Protein AF-A0AAD8C1D1-F1 (afdb_monomer_lite)

pLDDT: mean 86.17, std 19.31, range [30.5, 98.88]

Radius of gyration: 21.66 Å; chains: 1; bounding box: 63×30×90 Å

Foldseek 3Di:
DDPPPFPFWDKDKDWCLPVFVAFFKDFDPDPQWFFFKWFFDADDPLQFRSRRTITIITGAGPVQRPADKAKAKQFCQVQLVDAQGKRFAFAQWGFGIWGFHCDDDSSGWRSRRGIGTTMHRLQFDSHFDDKDKDFDQLNGGDIDGDPGQWGFGIFTAHDDTHPSSRGITIITHGDPDGDDDPDPVVVLSSVCSRCQQVVLVVCVVVPHPLQAAPPDPDRSYHWDDDPSDTHHHPDDSDPPPDDPPPDPDDDDDDPDDDDDDD

Structure (mmCIF, N/CA/C/O backbone):
data_AF-A0AAD8C1D1-F1
#
_entry.id   AF-A0AAD8C1D1-F1
#
loop_
_atom_site.group_PDB
_atom_site.id
_atom_site.type_symbol
_atom_site.label_atom_id
_atom_site.label_alt_id
_atom_site.label_comp_id
_atom_site.label_asym_id
_atom_site.label_entity_id
_atom_site.label_seq_id
_atom_site.pdbx_PDB_ins_code
_atom_site.Cartn_x
_atom_site.Cartn_y
_atom_site.Cartn_z
_atom_site.occupancy
_atom_site.B_iso_or_equiv
_atom_site.auth_seq_id
_atom_site.auth_comp_id
_atom_site.auth_asym_id
_atom_site.auth_atom_id
_atom_site.pdbx_PDB_model_num
ATOM 1 N N . MET A 1 1 ? -40.035 -1.234 -8.485 1.00 34.97 1 MET A N 1
ATOM 2 C CA . MET A 1 1 ? -38.809 -1.682 -9.173 1.00 34.97 1 MET A CA 1
ATOM 3 C C . MET A 1 1 ? -37.761 -0.610 -8.918 1.00 34.97 1 MET A C 1
ATOM 5 O O . MET A 1 1 ? -37.755 0.407 -9.594 1.00 34.97 1 MET A O 1
ATOM 9 N N . THR A 1 2 ? -37.018 -0.730 -7.822 1.00 33.22 2 THR A N 1
ATOM 10 C CA . THR A 1 2 ? -36.016 0.260 -7.409 1.00 33.22 2 THR A CA 1
ATOM 11 C C . THR A 1 2 ? -34.731 -0.005 -8.183 1.00 33.22 2 THR A C 1
ATOM 13 O O . THR A 1 2 ? -34.103 -1.045 -8.003 1.00 33.22 2 THR A O 1
ATOM 16 N N . LEU A 1 3 ? -34.370 0.927 -9.067 1.00 39.94 3 LEU A N 1
ATOM 17 C CA . LEU A 1 3 ? -33.035 1.026 -9.649 1.00 39.94 3 LEU A CA 1
ATOM 18 C C . LEU A 1 3 ? -32.064 1.363 -8.503 1.00 39.94 3 LEU A C 1
ATOM 20 O O . LEU A 1 3 ? -31.894 2.526 -8.146 1.00 39.94 3 LEU A O 1
ATOM 24 N N . LEU A 1 4 ? -31.460 0.352 -7.882 1.00 44.19 4 LEU A N 1
ATOM 25 C CA . LEU A 1 4 ? -30.202 0.546 -7.166 1.00 44.19 4 LEU A CA 1
ATOM 26 C C . LEU A 1 4 ? -29.130 0.669 -8.246 1.00 44.19 4 LEU A C 1
ATOM 28 O O . LEU A 1 4 ? -28.583 -0.331 -8.704 1.00 44.19 4 LEU A O 1
ATOM 32 N N . GLY A 1 5 ? -28.903 1.896 -8.716 1.00 40.91 5 GLY A N 1
ATOM 33 C CA . GLY A 1 5 ? -27.692 2.205 -9.459 1.00 40.91 5 GLY A CA 1
ATOM 34 C C . GLY A 1 5 ? -26.517 1.861 -8.556 1.00 40.91 5 GLY A C 1
ATOM 35 O O . GLY A 1 5 ? -26.374 2.446 -7.482 1.00 40.91 5 GLY A O 1
ATOM 36 N N . VAL A 1 6 ? -25.734 0.860 -8.950 1.00 51.50 6 VAL A N 1
ATOM 37 C CA . VAL A 1 6 ? -24.419 0.623 -8.365 1.00 51.50 6 VAL A CA 1
ATOM 38 C C . VAL A 1 6 ? -23.653 1.913 -8.625 1.00 51.50 6 VAL A C 1
ATOM 40 O O . VAL A 1 6 ? -23.453 2.282 -9.776 1.00 51.50 6 VAL A O 1
ATOM 43 N N . ALA A 1 7 ? -23.363 2.682 -7.579 1.00 57.16 7 ALA A N 1
ATOM 44 C CA . ALA A 1 7 ? -22.478 3.820 -7.739 1.00 57.16 7 ALA A CA 1
ATOM 45 C C . ALA A 1 7 ? -21.092 3.245 -8.047 1.00 57.16 7 ALA A C 1
ATOM 47 O O . ALA A 1 7 ? -20.525 2.541 -7.206 1.00 57.16 7 ALA A O 1
ATOM 48 N N . ASP A 1 8 ? -20.608 3.492 -9.262 1.00 67.75 8 ASP A N 1
ATOM 49 C CA . ASP A 1 8 ? -19.277 3.081 -9.696 1.00 67.75 8 ASP A CA 1
ATOM 50 C C . ASP A 1 8 ? -18.217 3.678 -8.757 1.00 67.75 8 ASP A C 1
ATOM 52 O O . ASP A 1 8 ? -18.402 4.758 -8.181 1.00 67.75 8 ASP A O 1
ATOM 56 N N . ALA A 1 9 ? -17.108 2.962 -8.559 1.00 82.44 9 ALA A N 1
ATOM 57 C CA . ALA A 1 9 ? -16.032 3.440 -7.698 1.00 82.44 9 ALA A CA 1
ATOM 58 C C . ALA A 1 9 ? -15.473 4.766 -8.239 1.00 82.44 9 ALA A C 1
ATOM 60 O O . ALA A 1 9 ? -15.134 4.880 -9.418 1.00 82.44 9 ALA A O 1
ATOM 61 N N . VAL A 1 10 ? -15.344 5.772 -7.373 1.00 91.75 10 VAL A N 1
ATOM 62 C CA . VAL A 1 10 ? -14.746 7.055 -7.752 1.00 91.75 10 VAL A CA 1
ATOM 63 C C . VAL A 1 10 ? -13.237 6.888 -7.731 1.00 91.75 10 VAL A C 1
ATOM 65 O O . VAL A 1 10 ? -12.674 6.527 -6.701 1.00 91.75 10 VAL A O 1
ATOM 68 N N . CYS A 1 11 ? -12.585 7.142 -8.863 1.00 95.19 11 CYS A N 1
ATOM 69 C CA . CYS A 1 11 ? -11.143 6.990 -8.999 1.00 95.19 11 CYS A CA 1
ATOM 70 C C . CYS A 1 11 ? -10.439 8.337 -9.177 1.00 95.19 11 CYS A C 1
ATOM 72 O O . CYS A 1 11 ? -10.853 9.169 -9.985 1.00 95.19 11 CYS A O 1
ATOM 74 N N . THR A 1 12 ? -9.329 8.516 -8.470 1.00 96.88 12 THR A N 1
ATOM 75 C CA . THR A 1 12 ? -8.429 9.666 -8.539 1.00 96.88 12 THR A CA 1
ATOM 76 C C . THR A 1 12 ? -7.019 9.211 -8.907 1.00 96.88 12 THR A C 1
ATOM 78 O O . THR A 1 12 ? -6.587 8.097 -8.602 1.00 96.88 12 THR A O 1
ATOM 81 N N . TYR A 1 13 ? -6.278 10.069 -9.603 1.00 97.94 13 TYR A N 1
ATOM 82 C CA . TYR A 1 13 ? -4.853 9.857 -9.839 1.00 97.94 13 TYR A CA 1
ATOM 83 C C . TYR A 1 13 ? -4.049 10.511 -8.716 1.00 97.94 13 TYR A C 1
ATOM 85 O O . TYR A 1 13 ? -4.293 11.667 -8.371 1.00 97.94 13 TYR A O 1
ATOM 93 N N . THR A 1 14 ? -3.067 9.794 -8.173 1.00 98.25 14 THR A N 1
ATOM 94 C CA . THR A 1 14 ? -2.085 10.354 -7.242 1.00 98.25 14 THR A CA 1
ATOM 95 C C . THR A 1 14 ? -0.698 10.290 -7.869 1.00 98.25 14 THR A C 1
ATOM 97 O O . THR A 1 14 ? -0.179 9.206 -8.131 1.00 98.25 14 THR A O 1
ATOM 100 N N . SER A 1 15 ? -0.103 11.464 -8.093 1.00 97.75 15 SER A N 1
ATOM 101 C CA . SER A 1 15 ? 1.267 11.581 -8.594 1.00 97.75 15 SER A CA 1
ATOM 102 C C . SER A 1 15 ? 2.274 11.227 -7.505 1.00 97.75 15 SER A C 1
ATOM 104 O O . SER A 1 15 ? 2.210 11.756 -6.394 1.00 97.75 15 SER A O 1
ATOM 106 N N . TRP A 1 16 ? 3.216 10.360 -7.850 1.00 97.38 16 TRP A N 1
ATOM 107 C CA . TRP A 1 16 ? 4.377 9.955 -7.065 1.00 97.38 16 TRP A CA 1
ATOM 108 C C . TRP A 1 16 ? 5.708 10.444 -7.655 1.00 97.38 16 TRP A C 1
ATOM 110 O O . TRP A 1 16 ? 6.751 10.134 -7.079 1.00 97.38 16 TRP A O 1
ATOM 120 N N . MET A 1 17 ? 5.671 11.278 -8.707 1.00 93.62 17 MET A N 1
ATOM 121 C CA . MET A 1 17 ? 6.846 11.758 -9.461 1.00 93.62 17 MET A CA 1
ATOM 122 C C . MET A 1 17 ? 7.976 12.361 -8.622 1.00 93.62 17 MET A C 1
ATOM 124 O O . MET A 1 17 ? 9.100 12.502 -9.077 1.00 93.62 17 MET A O 1
ATOM 128 N N . LEU A 1 18 ? 7.669 12.815 -7.408 1.00 91.81 18 LEU A N 1
ATOM 129 C CA . LEU A 1 18 ? 8.659 13.369 -6.483 1.00 91.81 18 LEU A CA 1
ATOM 130 C C . LEU A 1 18 ? 8.753 12.554 -5.193 1.00 91.81 18 LEU A C 1
ATOM 132 O O . LEU A 1 18 ? 9.816 12.466 -4.577 1.00 91.81 18 LEU A O 1
ATOM 136 N N . SER A 1 19 ? 7.636 11.979 -4.744 1.00 93.25 19 SER A N 1
ATOM 137 C CA . SER A 1 19 ? 7.561 11.311 -3.447 1.00 93.25 19 SER A CA 1
ATOM 138 C C . SER A 1 19 ? 8.197 9.925 -3.462 1.00 93.25 19 SER A C 1
ATOM 140 O O . SER A 1 19 ? 8.641 9.469 -2.408 1.00 93.25 19 SER A O 1
ATOM 142 N N . PHE A 1 20 ? 8.261 9.260 -4.621 1.00 93.06 20 PHE A N 1
ATOM 143 C CA . PHE A 1 20 ? 8.836 7.920 -4.737 1.00 93.06 20 PHE A CA 1
ATOM 144 C C . PHE A 1 20 ? 10.278 7.907 -5.254 1.00 93.06 20 PHE A C 1
ATOM 146 O O . PHE A 1 20 ? 10.938 6.874 -5.162 1.00 93.06 20 PHE A O 1
ATOM 153 N N . ASP A 1 21 ? 10.819 9.054 -5.675 1.00 90.62 21 ASP A N 1
ATOM 154 C CA . ASP A 1 21 ? 12.229 9.251 -6.055 1.00 90.62 21 ASP A CA 1
ATOM 155 C C . ASP A 1 21 ? 13.196 9.133 -4.876 1.00 90.62 21 ASP A C 1
ATOM 157 O O . ASP A 1 21 ? 14.393 8.859 -5.034 1.00 90.62 21 ASP A O 1
ATOM 161 N N . SER A 1 22 ? 12.675 9.345 -3.672 1.00 88.94 22 SER A N 1
ATOM 162 C CA . SER A 1 22 ? 13.435 9.383 -2.434 1.00 88.94 22 SER A CA 1
ATOM 163 C C . SER A 1 22 ? 12.837 8.445 -1.378 1.00 88.94 22 SER A C 1
ATOM 165 O O . SER A 1 22 ? 11.717 7.958 -1.531 1.00 88.94 22 SER A O 1
ATOM 167 N N . PRO A 1 23 ? 13.596 8.113 -0.319 1.00 90.62 23 PRO A N 1
ATOM 168 C CA . PRO A 1 23 ? 13.096 7.265 0.756 1.00 90.62 23 PRO A CA 1
ATOM 169 C C . PRO A 1 23 ? 11.917 7.921 1.464 1.00 90.62 23 PRO A C 1
ATOM 171 O O . PRO A 1 23 ? 11.964 9.108 1.784 1.00 90.62 23 PRO A O 1
ATOM 174 N N . GLY A 1 24 ? 10.903 7.129 1.780 1.00 91.62 24 GLY A N 1
ATOM 175 C CA . GLY A 1 24 ? 9.675 7.626 2.376 1.00 91.62 24 GLY A CA 1
ATOM 176 C C . GLY A 1 24 ? 8.467 6.816 1.943 1.00 91.62 24 GLY A C 1
ATOM 177 O O . GLY A 1 24 ? 8.581 5.787 1.278 1.00 91.62 24 GLY A O 1
ATOM 178 N N . LEU A 1 25 ? 7.299 7.280 2.370 1.00 94.06 25 LEU A N 1
ATOM 179 C CA . LEU A 1 25 ? 6.015 6.705 2.002 1.00 94.06 25 LEU A CA 1
ATOM 180 C C . LEU A 1 25 ? 5.408 7.511 0.852 1.00 94.06 25 LEU A C 1
ATOM 182 O O . LEU A 1 25 ? 5.201 8.714 0.991 1.00 94.06 25 LEU A O 1
ATOM 186 N N . SER A 1 26 ? 5.038 6.824 -0.225 1.00 97.06 26 SER A N 1
ATOM 187 C CA . SER A 1 26 ? 4.104 7.333 -1.233 1.00 97.06 26 SER A CA 1
ATOM 188 C C . SER A 1 26 ? 2.792 6.560 -1.131 1.00 97.06 26 SER A C 1
ATOM 190 O O . SER A 1 26 ? 2.799 5.347 -0.925 1.00 97.06 26 SER A O 1
ATOM 192 N N . LYS A 1 27 ? 1.652 7.249 -1.192 1.00 97.62 27 LYS A N 1
ATOM 193 C CA . LYS A 1 27 ? 0.319 6.659 -0.978 1.00 97.62 27 LYS A CA 1
ATOM 194 C C . LYS A 1 27 ? -0.748 7.397 -1.781 1.00 97.62 27 LYS A C 1
ATOM 196 O O . LYS A 1 27 ? -0.452 8.455 -2.324 1.00 97.62 27 LYS A O 1
ATOM 201 N N . CYS A 1 28 ? -1.960 6.850 -1.835 1.00 97.44 28 CYS A N 1
ATOM 202 C CA . CYS A 1 28 ? -3.149 7.582 -2.272 1.00 97.44 28 CYS A CA 1
ATOM 203 C C . CYS A 1 28 ? -3.361 8.847 -1.423 1.00 97.44 28 CYS A C 1
ATOM 205 O O . CYS A 1 28 ? -3.081 8.839 -0.218 1.00 97.44 28 CYS A O 1
ATOM 207 N N . ASN A 1 29 ? -3.877 9.911 -2.041 1.00 95.25 29 ASN A N 1
ATOM 208 C CA . ASN A 1 29 ? -4.202 11.156 -1.341 1.00 95.25 29 ASN A CA 1
ATOM 209 C C . ASN A 1 29 ? -5.403 10.985 -0.402 1.00 95.25 29 ASN A C 1
ATOM 211 O O . ASN A 1 29 ? -5.376 11.436 0.744 1.00 95.25 29 ASN A O 1
ATOM 215 N N . GLU A 1 30 ? -6.448 10.308 -0.874 1.00 93.12 30 GLU A N 1
ATOM 216 C CA . GLU A 1 30 ? -7.665 10.064 -0.115 1.00 93.12 30 GLU A CA 1
ATOM 217 C C . GLU A 1 30 ? -7.499 8.876 0.845 1.00 93.12 30 GLU A C 1
ATOM 219 O O . GLU A 1 30 ? -7.092 7.776 0.463 1.00 93.12 30 GLU A O 1
ATOM 224 N N . LEU A 1 31 ? -7.873 9.080 2.112 1.00 88.69 31 LEU A N 1
ATOM 225 C CA . LEU A 1 31 ? -7.711 8.082 3.178 1.00 88.69 31 LEU A CA 1
ATOM 226 C C . LEU A 1 31 ? -8.507 6.791 2.947 1.00 88.69 31 LEU A C 1
ATOM 228 O O . LEU A 1 31 ? -8.085 5.731 3.403 1.00 88.69 31 LEU A O 1
ATOM 232 N N . ASN A 1 32 ? -9.645 6.871 2.260 1.00 90.25 32 ASN A N 1
ATOM 233 C CA . ASN A 1 32 ? -10.545 5.753 1.963 1.00 90.25 32 ASN A CA 1
ATOM 234 C C . ASN A 1 32 ? -10.426 5.264 0.509 1.00 90.25 32 ASN A C 1
ATOM 236 O O . ASN A 1 32 ? -11.342 4.613 0.003 1.00 90.25 32 ASN A O 1
ATOM 240 N N . HIS A 1 33 ? -9.338 5.615 -0.181 1.00 95.88 33 HIS A N 1
ATOM 241 C CA . HIS A 1 33 ? -9.038 5.082 -1.504 1.00 95.88 33 HIS A CA 1
ATOM 242 C C . HIS A 1 33 ? -7.932 4.032 -1.435 1.00 95.88 33 HIS A C 1
ATOM 244 O O . HIS A 1 33 ? -7.060 4.050 -0.562 1.00 95.88 33 HIS A O 1
ATOM 250 N N . TYR A 1 34 ? -7.981 3.107 -2.383 1.00 98.00 34 TYR A N 1
ATOM 251 C CA . TYR A 1 34 ? -7.080 1.967 -2.476 1.00 98.00 34 TYR A CA 1
ATOM 252 C C . TYR A 1 34 ? -6.499 1.922 -3.880 1.00 98.00 34 TYR A C 1
ATOM 254 O O . TYR A 1 34 ? -7.164 2.290 -4.850 1.00 98.00 34 TYR A O 1
ATOM 262 N N . ILE A 1 35 ? -5.253 1.482 -3.989 1.00 98.81 35 ILE A N 1
ATOM 263 C CA . ILE A 1 35 ? -4.542 1.412 -5.256 1.00 98.81 35 ILE A CA 1
ATOM 264 C C . ILE A 1 35 ? -5.246 0.390 -6.147 1.00 98.81 35 ILE A C 1
ATOM 266 O O . ILE A 1 35 ? -5.339 -0.797 -5.837 1.00 98.81 35 ILE A O 1
ATOM 270 N N . TYR A 1 36 ? -5.723 0.884 -7.277 1.00 98.12 36 TYR A N 1
ATOM 271 C CA . TYR A 1 36 ? -6.352 0.131 -8.350 1.00 98.12 36 TYR A CA 1
ATOM 272 C C . TYR A 1 36 ? -5.358 -0.162 -9.480 1.00 98.12 36 TYR A C 1
ATOM 274 O O . TYR A 1 36 ? -5.410 -1.227 -10.097 1.00 98.12 36 TYR A O 1
ATOM 282 N N . GLY A 1 37 ? -4.421 0.759 -9.724 1.00 98.50 37 GLY A N 1
ATOM 283 C CA . GLY A 1 37 ? -3.402 0.614 -10.756 1.00 98.50 37 GLY A CA 1
ATOM 284 C C . GLY A 1 37 ? -2.107 1.353 -10.444 1.00 98.50 37 GLY A C 1
ATOM 285 O O . GLY A 1 37 ? -2.104 2.329 -9.694 1.00 98.50 37 GLY A O 1
ATOM 286 N N . LEU A 1 38 ? -1.020 0.874 -11.043 1.00 98.69 38 LEU A N 1
ATOM 287 C CA . LEU A 1 38 ? 0.313 1.471 -10.994 1.00 98.69 38 LEU A CA 1
ATOM 288 C C . LEU A 1 38 ? 0.612 2.158 -12.324 1.00 98.69 38 LEU A C 1
ATOM 290 O O . LEU A 1 38 ? 0.431 1.556 -13.383 1.00 98.69 38 LEU A O 1
ATOM 294 N N . GLU A 1 39 ? 1.075 3.398 -12.273 1.00 98.06 39 GLU A N 1
ATOM 295 C CA . GLU A 1 39 ? 1.521 4.144 -13.445 1.00 98.06 39 GLU A CA 1
ATOM 296 C C . GLU A 1 39 ? 3.050 4.167 -13.466 1.00 98.06 39 GLU A C 1
ATOM 298 O O . GLU A 1 39 ? 3.695 4.442 -12.451 1.00 98.06 39 GLU A O 1
ATOM 303 N N . ARG A 1 40 ? 3.628 3.806 -14.617 1.00 96.06 40 ARG A N 1
ATOM 304 C CA . ARG A 1 40 ? 5.064 3.953 -14.862 1.00 96.06 40 ARG A CA 1
ATOM 305 C C . ARG A 1 40 ? 5.338 4.923 -15.994 1.00 96.06 40 ARG A C 1
ATOM 307 O O . ARG A 1 40 ? 4.648 4.867 -17.015 1.00 96.06 40 ARG A O 1
ATOM 314 N N . SER A 1 41 ? 6.433 5.672 -15.872 1.00 94.38 41 SER A N 1
ATOM 315 C CA . SER A 1 41 ? 7.003 6.483 -16.947 1.00 94.38 41 SER A CA 1
ATOM 316 C C . SER A 1 41 ? 7.777 5.652 -17.984 1.00 94.38 41 SER A C 1
ATOM 318 O O . SER A 1 41 ? 7.809 4.408 -17.985 1.00 94.38 41 SER A O 1
ATOM 320 N N . HIS A 1 42 ? 8.374 6.366 -18.943 1.00 90.31 42 HIS A N 1
ATOM 321 C CA . HIS A 1 42 ? 9.215 5.808 -19.993 1.00 90.31 42 HIS A CA 1
ATOM 322 C C . HIS A 1 42 ? 10.362 4.962 -19.429 1.00 90.31 42 HIS A C 1
ATOM 324 O O . HIS A 1 42 ? 10.949 5.255 -18.393 1.00 90.31 42 HIS A O 1
ATOM 330 N N . VAL A 1 43 ? 10.700 3.894 -20.149 1.00 84.06 43 VAL A N 1
ATOM 331 C CA . VAL A 1 43 ? 11.805 3.004 -19.784 1.00 84.06 43 VAL A CA 1
ATOM 332 C C . VAL A 1 43 ? 13.127 3.679 -20.114 1.00 84.06 43 VAL A C 1
ATOM 334 O O . VAL A 1 43 ? 13.338 4.135 -21.239 1.00 84.06 43 VAL A O 1
ATOM 337 N N . HIS A 1 44 ? 14.051 3.650 -19.162 1.00 84.50 44 HIS A N 1
ATOM 338 C CA . HIS A 1 44 ? 15.447 4.005 -19.385 1.00 84.50 44 HIS A CA 1
ATOM 339 C C . HIS A 1 44 ? 16.354 2.815 -19.078 1.00 84.50 44 HIS A C 1
ATOM 341 O O . HIS A 1 44 ? 15.942 1.852 -18.440 1.00 84.50 44 HIS A O 1
ATOM 347 N N . LYS A 1 45 ? 17.615 2.894 -19.513 1.00 81.00 45 LYS A N 1
ATOM 348 C CA . LYS A 1 45 ? 18.592 1.799 -19.405 1.00 81.00 45 LYS A CA 1
ATOM 349 C C . LYS A 1 45 ? 18.768 1.255 -17.979 1.00 81.00 45 LYS A C 1
ATOM 351 O O . LYS A 1 45 ? 19.014 0.064 -17.824 1.00 81.00 45 LYS A O 1
ATOM 356 N N . ASP A 1 46 ? 18.625 2.110 -16.969 1.00 83.75 46 ASP A N 1
ATOM 357 C CA . ASP A 1 46 ? 18.803 1.730 -15.565 1.00 83.75 46 ASP A CA 1
ATOM 358 C C . ASP A 1 46 ? 17.490 1.295 -14.876 1.00 83.75 46 ASP A C 1
ATOM 360 O O . ASP A 1 46 ? 17.557 0.868 -13.727 1.00 83.75 46 ASP A O 1
ATOM 364 N N . ASP A 1 47 ? 16.334 1.431 -15.558 1.00 90.69 47 ASP A N 1
ATOM 365 C CA . ASP A 1 47 ? 14.950 1.065 -15.169 1.00 90.69 47 ASP A CA 1
ATOM 366 C C . ASP A 1 47 ? 14.710 0.989 -13.649 1.00 90.69 47 ASP A C 1
ATOM 368 O O . ASP A 1 47 ? 14.394 -0.051 -13.069 1.00 90.69 47 ASP A O 1
ATOM 372 N N . GLN A 1 48 ? 14.942 2.122 -12.991 1.00 91.69 48 GLN A N 1
ATOM 373 C CA . GLN A 1 48 ? 14.904 2.257 -11.544 1.00 91.69 48 GLN A CA 1
ATOM 374 C C . GLN A 1 48 ? 13.480 2.499 -11.026 1.00 91.69 48 GLN A C 1
ATOM 376 O O . GLN A 1 48 ? 12.600 2.962 -11.741 1.00 91.69 48 GLN A O 1
ATOM 381 N N . LEU A 1 49 ? 13.283 2.273 -9.728 1.00 92.19 49 LEU A N 1
ATOM 382 C CA . LEU A 1 49 ? 12.027 2.453 -9.004 1.00 92.19 49 LEU A CA 1
ATOM 383 C C . LEU A 1 49 ? 11.400 3.838 -9.138 1.00 92.19 49 LEU A C 1
ATOM 385 O O . LEU A 1 49 ? 10.191 3.945 -8.996 1.00 92.19 49 LEU A O 1
ATOM 389 N N . PHE A 1 50 ? 12.195 4.883 -9.369 1.00 90.31 50 PHE A N 1
ATOM 390 C CA . PHE A 1 50 ? 11.654 6.234 -9.513 1.00 90.31 50 PHE A CA 1
ATOM 391 C C . PHE A 1 50 ? 10.790 6.393 -10.774 1.00 90.31 50 PHE A C 1
ATOM 393 O O . PHE A 1 50 ? 9.948 7.269 -10.814 1.00 90.31 50 PHE A O 1
ATOM 400 N N . PHE A 1 51 ? 10.895 5.477 -11.746 1.00 94.81 51 PHE A N 1
ATOM 401 C CA . PHE A 1 51 ? 9.973 5.438 -12.884 1.00 94.81 51 PHE A CA 1
ATOM 402 C C . PHE A 1 51 ? 8.571 4.908 -12.529 1.00 94.81 51 PHE A C 1
ATOM 404 O O . PHE A 1 51 ? 7.726 4.812 -13.415 1.00 94.81 51 PHE A O 1
ATOM 411 N N . LEU A 1 52 ? 8.307 4.535 -11.269 1.00 96.19 52 LEU A N 1
ATOM 412 C CA . LEU A 1 52 ? 6.953 4.365 -10.737 1.00 96.19 52 LEU A CA 1
ATOM 413 C C . LEU A 1 52 ? 6.445 5.740 -10.286 1.00 96.19 52 LEU A C 1
ATOM 415 O O . LEU A 1 52 ? 6.632 6.139 -9.136 1.00 96.19 52 LEU A O 1
ATOM 419 N N . GLU A 1 53 ? 5.834 6.469 -11.212 1.00 96.44 53 GLU A N 1
ATOM 420 C CA . GLU A 1 53 ? 5.552 7.900 -11.062 1.00 96.44 53 GLU A CA 1
ATOM 421 C C . GLU A 1 53 ? 4.154 8.191 -10.530 1.00 96.44 53 GLU A C 1
ATOM 423 O O . GLU A 1 53 ? 3.827 9.349 -10.262 1.00 96.44 53 GLU A O 1
ATOM 428 N N . GLY A 1 54 ? 3.307 7.178 -10.365 1.00 97.94 54 GLY A N 1
ATOM 429 C CA . GLY A 1 54 ? 1.987 7.398 -9.809 1.00 97.94 54 GLY A CA 1
ATOM 430 C C . GLY A 1 54 ? 1.148 6.151 -9.645 1.00 97.94 54 GLY A C 1
ATOM 431 O O . GLY A 1 54 ? 1.534 5.024 -9.959 1.00 97.94 54 GLY A O 1
ATOM 432 N N . VAL A 1 55 ? -0.049 6.386 -9.128 1.00 98.69 55 VAL A N 1
ATOM 433 C CA . VAL A 1 55 ? -1.066 5.361 -8.926 1.00 98.69 55 VAL A CA 1
ATOM 434 C C . VAL A 1 55 ? -2.440 5.902 -9.276 1.00 98.69 55 VAL A C 1
ATOM 436 O O . VAL A 1 55 ? -2.751 7.073 -9.045 1.00 98.69 55 VAL A O 1
ATOM 439 N N . GLN A 1 56 ? -3.291 5.023 -9.793 1.00 98.62 56 GLN A N 1
ATOM 440 C CA . GLN A 1 56 ? -4.726 5.259 -9.787 1.00 98.62 56 GLN A CA 1
ATOM 441 C C . GLN A 1 56 ? -5.305 4.646 -8.515 1.00 98.62 56 GLN A C 1
ATOM 443 O O . GLN A 1 56 ? -5.115 3.458 -8.245 1.00 98.62 56 GLN A O 1
ATOM 448 N N . CYS A 1 57 ? -6.000 5.464 -7.739 1.00 98.25 57 CYS A N 1
ATOM 449 C CA . CYS A 1 57 ? -6.625 5.102 -6.480 1.00 98.25 57 CYS A CA 1
ATOM 450 C C . CYS A 1 57 ? -8.137 5.195 -6.631 1.00 98.25 57 CYS A C 1
ATOM 452 O O . CYS A 1 57 ? -8.627 6.156 -7.207 1.00 98.25 57 CYS A O 1
ATOM 454 N N . CYS A 1 58 ? -8.884 4.227 -6.116 1.00 97.00 58 CYS A N 1
ATOM 455 C CA . CYS A 1 58 ? -10.341 4.227 -6.208 1.00 97.00 58 CYS A CA 1
ATOM 456 C C . CYS A 1 58 ? -10.975 4.062 -4.829 1.00 97.00 58 CYS A C 1
ATOM 458 O O . CYS A 1 58 ? -10.432 3.366 -3.965 1.00 97.00 58 CYS A O 1
ATOM 460 N N . SER A 1 59 ? -12.130 4.693 -4.628 1.00 95.06 59 SER A N 1
ATOM 461 C CA . SER A 1 59 ? -12.939 4.549 -3.423 1.00 95.06 59 SER A CA 1
ATOM 462 C C . SER A 1 59 ? -13.378 3.100 -3.228 1.00 95.06 59 SER A C 1
ATOM 464 O O . SER A 1 59 ? -13.516 2.346 -4.195 1.00 95.06 59 SER A O 1
ATOM 466 N N . ALA A 1 60 ? -13.659 2.718 -1.983 1.00 94.12 60 ALA A N 1
ATOM 467 C CA . ALA A 1 60 ? -14.354 1.464 -1.709 1.00 94.12 60 ALA A CA 1
ATOM 468 C C . ALA A 1 60 ? -15.758 1.442 -2.360 1.00 94.12 60 ALA A C 1
ATOM 470 O O . ALA A 1 60 ? -16.342 2.510 -2.589 1.00 94.12 60 ALA A O 1
ATOM 471 N N . PRO A 1 61 ? -16.344 0.252 -2.584 1.00 92.12 61 PRO A N 1
ATOM 472 C CA . PRO A 1 61 ? -17.757 0.113 -2.918 1.00 92.12 61 PRO A CA 1
ATOM 473 C C . PRO A 1 61 ? -18.670 0.761 -1.856 1.00 92.12 61 PRO A C 1
ATOM 475 O O . PRO A 1 61 ? -18.260 0.878 -0.696 1.00 92.12 61 PRO A O 1
ATOM 478 N N . PRO A 1 62 ? -19.915 1.153 -2.193 1.00 88.62 62 PRO A N 1
ATOM 479 C CA . PRO A 1 62 ? -20.785 1.933 -1.305 1.00 88.62 62 PRO A CA 1
ATOM 480 C C . PRO A 1 62 ? -21.023 1.342 0.091 1.00 88.62 62 PRO A C 1
ATOM 482 O O . PRO A 1 62 ? -21.144 2.083 1.063 1.00 88.62 62 PRO A O 1
ATOM 485 N N . GLN A 1 63 ? -21.050 0.015 0.227 1.00 87.81 63 GLN A N 1
ATOM 486 C CA . GLN A 1 63 ? -21.206 -0.652 1.524 1.00 87.81 63 GLN A CA 1
ATOM 487 C C . GLN A 1 63 ? -19.996 -0.460 2.465 1.00 87.81 63 GLN A C 1
ATOM 489 O O . GLN A 1 63 ? -20.085 -0.757 3.656 1.00 87.81 63 GLN A O 1
ATOM 494 N N . TRP A 1 64 ? -18.883 0.052 1.935 1.00 91.06 64 TRP A N 1
ATOM 495 C CA . TRP A 1 64 ? -17.591 0.215 2.599 1.00 91.06 64 TRP A CA 1
ATOM 496 C C . TRP A 1 64 ? -17.041 1.659 2.546 1.00 91.06 64 TRP A C 1
ATOM 498 O O . TRP A 1 64 ? -15.962 1.910 3.076 1.00 91.06 64 TRP A O 1
ATOM 508 N N . SER A 1 65 ? -17.732 2.613 1.907 1.00 79.94 65 SER A N 1
ATOM 509 C CA . SER A 1 65 ? -17.151 3.902 1.480 1.00 79.94 65 SER A CA 1
ATOM 510 C C . SER A 1 65 ? -17.087 5.018 2.539 1.00 79.94 65 SER A C 1
ATOM 512 O O . SER A 1 65 ? -16.298 5.951 2.376 1.00 79.94 65 SER A O 1
ATOM 514 N N . ASN A 1 66 ? -17.854 4.924 3.633 1.00 67.62 66 ASN A N 1
ATOM 515 C CA . ASN A 1 66 ? -18.040 6.000 4.628 1.00 67.62 66 ASN A CA 1
ATOM 516 C C . ASN A 1 66 ? -17.526 5.652 6.037 1.00 67.62 66 ASN A C 1
ATOM 518 O O . ASN A 1 66 ? -18.176 5.977 7.029 1.00 67.62 66 ASN A O 1
ATOM 522 N N . ILE A 1 67 ? -16.421 4.917 6.143 1.00 76.94 67 ILE A N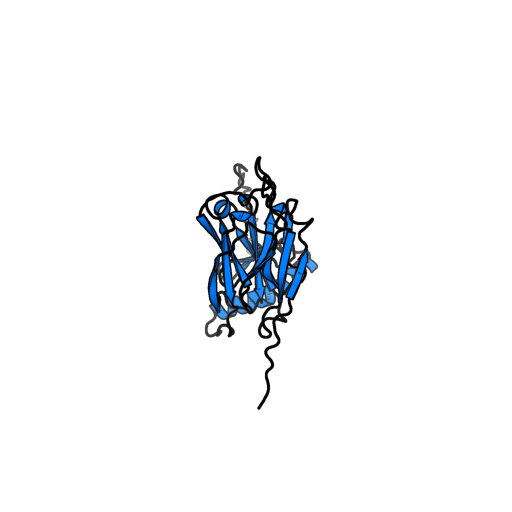 1
ATOM 523 C CA . ILE A 1 67 ? -16.029 4.279 7.408 1.00 76.94 67 ILE A CA 1
ATOM 524 C C . ILE A 1 67 ? -14.556 4.552 7.701 1.00 76.94 67 ILE A C 1
ATOM 526 O O . ILE A 1 67 ? -13.749 4.703 6.781 1.00 76.94 67 ILE A O 1
ATOM 530 N N . GLU A 1 68 ? -14.211 4.618 8.988 1.00 88.62 68 GLU A N 1
ATOM 531 C CA . GLU A 1 68 ? -12.834 4.654 9.464 1.00 88.62 68 GLU A CA 1
ATOM 532 C C . GLU A 1 68 ? -12.007 3.557 8.791 1.00 88.62 68 GLU A C 1
ATOM 534 O O . GLU A 1 68 ? -12.498 2.463 8.505 1.00 88.62 68 GLU A O 1
ATOM 539 N N . VAL A 1 69 ? -10.731 3.835 8.546 1.00 92.38 69 VAL A N 1
ATOM 540 C CA . VAL A 1 69 ? -9.821 2.874 7.925 1.00 92.38 69 VAL A CA 1
ATOM 541 C C . VAL A 1 69 ? -8.843 2.337 8.952 1.00 92.38 69 VAL A C 1
ATOM 543 O O . VAL A 1 69 ? -8.273 3.080 9.748 1.00 92.38 69 VAL A O 1
ATOM 546 N N . GLN A 1 70 ? -8.616 1.032 8.901 1.00 93.94 70 GLN A N 1
ATOM 547 C CA . GLN A 1 70 ? -7.489 0.411 9.574 1.00 93.94 70 GLN A CA 1
ATOM 548 C C . GLN A 1 70 ? -6.313 0.332 8.626 1.00 93.94 70 GLN A C 1
ATOM 550 O O . GLN A 1 70 ? -6.477 0.004 7.452 1.00 93.94 70 GLN A O 1
ATOM 555 N N . VAL A 1 71 ? -5.127 0.593 9.159 1.00 96.06 71 VAL A N 1
ATOM 556 C CA . VAL A 1 71 ? -3.890 0.652 8.390 1.00 96.06 71 VAL A CA 1
ATOM 557 C C . VAL A 1 71 ? -2.839 -0.183 9.093 1.00 96.06 71 VAL A C 1
ATOM 559 O O . VAL A 1 71 ? -2.587 0.004 10.281 1.00 96.06 71 VAL A O 1
ATOM 562 N N . VAL A 1 72 ? -2.195 -1.059 8.332 1.00 95.75 72 VAL A N 1
ATOM 563 C CA . VAL A 1 72 ? -1.057 -1.872 8.760 1.00 95.75 72 VAL A CA 1
ATOM 564 C C . VAL A 1 72 ? 0.040 -1.810 7.704 1.00 95.75 72 VAL A C 1
ATOM 566 O O . VAL A 1 72 ? -0.219 -1.527 6.530 1.00 95.75 72 VAL A O 1
ATOM 569 N N . TYR A 1 73 ? 1.272 -2.091 8.109 1.00 96.31 73 TYR A N 1
ATOM 570 C CA . TYR A 1 73 ? 2.423 -2.081 7.212 1.00 96.31 73 TYR A CA 1
ATOM 571 C C . TYR A 1 73 ? 2.924 -3.508 7.014 1.00 96.31 73 TYR A C 1
ATOM 573 O O . TYR A 1 73 ? 3.504 -4.115 7.918 1.00 96.31 73 TYR A O 1
ATOM 581 N N . ALA A 1 74 ? 2.660 -4.051 5.827 1.00 95.88 74 ALA A N 1
ATOM 582 C CA . ALA A 1 74 ? 3.128 -5.367 5.429 1.00 95.88 74 ALA A CA 1
ATOM 583 C C . ALA A 1 74 ? 4.639 -5.326 5.196 1.00 95.88 74 ALA A C 1
ATOM 585 O O . ALA A 1 74 ? 5.119 -4.513 4.409 1.00 95.88 74 ALA A O 1
ATOM 586 N N . ASP A 1 75 ? 5.364 -6.207 5.879 1.00 93.56 75 ASP A N 1
ATOM 587 C CA . ASP A 1 75 ? 6.821 -6.277 5.832 1.00 93.56 75 ASP A CA 1
ATOM 588 C C . ASP A 1 75 ? 7.290 -7.021 4.575 1.00 93.56 75 ASP A C 1
ATOM 590 O O . ASP A 1 75 ? 7.088 -8.232 4.437 1.00 93.56 75 ASP A O 1
ATOM 594 N N . TRP A 1 76 ? 7.879 -6.293 3.629 1.00 95.25 76 TRP A N 1
ATOM 595 C CA . TRP A 1 76 ? 8.285 -6.811 2.318 1.00 95.25 76 TRP A CA 1
ATOM 596 C C . TRP A 1 76 ? 9.798 -6.865 2.123 1.00 95.25 76 TRP A C 1
ATOM 598 O O . TRP A 1 76 ? 10.258 -7.288 1.067 1.00 95.25 76 TRP A O 1
ATOM 608 N N . ARG A 1 77 ? 10.569 -6.519 3.151 1.00 89.62 77 ARG A N 1
ATOM 609 C CA . ARG A 1 77 ? 12.018 -6.280 3.088 1.00 89.62 77 ARG A CA 1
ATOM 610 C C . ARG A 1 77 ? 12.782 -7.508 2.613 1.00 89.62 77 ARG A C 1
ATOM 612 O O . ARG A 1 77 ? 13.367 -7.523 1.539 1.00 89.62 77 ARG A O 1
ATOM 619 N N . GLU A 1 78 ? 12.654 -8.607 3.352 1.00 91.31 78 GLU A N 1
ATOM 620 C CA . GLU A 1 78 ? 13.262 -9.878 2.942 1.00 91.31 78 GLU A CA 1
ATOM 621 C C . GLU A 1 78 ? 12.550 -10.521 1.744 1.00 91.31 78 GLU A C 1
ATOM 623 O O . GLU A 1 78 ? 13.122 -11.355 1.038 1.00 91.31 78 GLU A O 1
ATOM 628 N N . THR A 1 79 ? 11.279 -10.175 1.532 1.00 95.19 79 THR A N 1
ATOM 629 C CA . THR A 1 79 ? 10.449 -10.763 0.479 1.00 95.19 79 THR A CA 1
ATOM 630 C C . THR A 1 79 ? 10.899 -10.280 -0.893 1.00 95.19 79 THR A C 1
ATOM 632 O O . THR A 1 79 ? 11.093 -11.098 -1.792 1.00 95.19 79 THR A O 1
ATOM 635 N N . LEU A 1 80 ? 11.107 -8.971 -1.041 1.00 94.50 80 LEU A N 1
ATOM 636 C CA . LEU A 1 80 ? 11.512 -8.333 -2.290 1.00 94.50 80 LEU A CA 1
ATOM 637 C C . LEU A 1 80 ? 13.031 -8.293 -2.485 1.00 94.50 80 LEU A C 1
ATOM 639 O O . LEU A 1 80 ? 13.468 -8.026 -3.602 1.00 94.50 80 LEU A O 1
ATOM 643 N N . ASP A 1 81 ? 13.835 -8.656 -1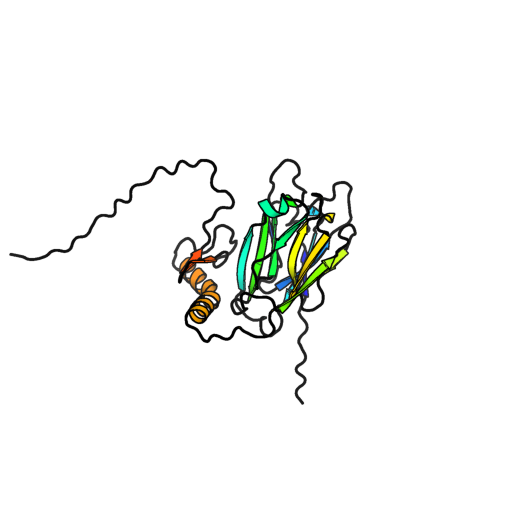.482 1.00 92.62 81 ASP A N 1
ATOM 644 C CA . ASP A 1 81 ? 15.246 -9.038 -1.671 1.00 92.62 81 ASP A CA 1
ATOM 645 C C . ASP A 1 81 ? 15.383 -10.319 -2.510 1.00 92.62 81 ASP A C 1
ATOM 647 O O . ASP A 1 81 ? 16.329 -10.496 -3.281 1.00 92.62 81 ASP A O 1
ATOM 651 N N . ARG A 1 82 ? 14.418 -11.233 -2.385 1.00 94.81 82 ARG A N 1
ATOM 652 C CA . ARG A 1 82 ? 14.400 -12.505 -3.113 1.00 94.81 82 ARG A CA 1
ATOM 653 C C . ARG A 1 82 ? 13.797 -12.320 -4.508 1.00 94.81 82 ARG A C 1
ATOM 655 O O . ARG A 1 82 ? 13.201 -11.298 -4.830 1.00 94.81 82 ARG A O 1
ATOM 662 N N . LYS A 1 83 ? 14.004 -13.311 -5.368 1.00 96.25 83 LYS A N 1
ATOM 663 C CA . LYS A 1 83 ? 13.482 -13.364 -6.742 1.00 96.25 83 LYS A CA 1
ATOM 664 C C . LYS A 1 83 ? 12.303 -14.325 -6.806 1.00 96.25 83 LYS A C 1
ATOM 666 O O . LYS A 1 83 ? 12.277 -15.291 -6.047 1.00 96.25 83 LYS A O 1
ATOM 671 N N . ASN A 1 84 ? 11.383 -14.096 -7.739 1.00 97.56 84 ASN A N 1
ATOM 672 C CA . ASN A 1 84 ? 10.206 -14.940 -7.979 1.00 97.56 84 ASN A CA 1
ATOM 673 C C . ASN A 1 84 ? 9.249 -15.040 -6.779 1.00 97.56 84 ASN A C 1
ATOM 675 O O . ASN A 1 84 ? 8.677 -16.101 -6.531 1.00 97.56 84 ASN A O 1
ATOM 679 N N . GLN A 1 85 ? 9.069 -13.938 -6.047 1.00 97.81 85 GLN A N 1
ATOM 680 C CA . GLN A 1 85 ? 8.278 -13.888 -4.817 1.00 97.81 85 GLN A CA 1
ATOM 681 C C . GLN A 1 85 ? 7.078 -12.957 -4.930 1.00 97.81 85 GLN A C 1
ATOM 683 O O . GLN A 1 85 ? 7.126 -11.916 -5.586 1.00 97.81 85 GLN A O 1
ATOM 688 N N . TRP A 1 86 ? 6.019 -13.320 -4.211 1.00 98.44 86 TRP A N 1
ATOM 689 C CA . TRP A 1 86 ? 4.894 -12.438 -3.950 1.00 98.44 86 TRP A CA 1
ATOM 690 C C . TRP A 1 86 ? 5.090 -11.662 -2.654 1.00 98.44 86 TRP A C 1
ATOM 692 O O . TRP A 1 86 ? 5.363 -12.247 -1.606 1.00 98.44 86 TRP A O 1
ATOM 702 N N . ALA A 1 87 ? 4.861 -10.357 -2.724 1.00 98.44 87 ALA A N 1
ATOM 703 C CA . ALA A 1 87 ? 4.727 -9.479 -1.577 1.00 98.44 87 ALA A CA 1
ATOM 704 C C . ALA A 1 87 ? 3.254 -9.073 -1.439 1.00 98.44 87 ALA A C 1
ATOM 706 O O . ALA A 1 87 ? 2.723 -8.352 -2.283 1.00 98.44 87 ALA A O 1
ATOM 707 N N . HIS A 1 88 ? 2.580 -9.581 -0.405 1.00 98.50 88 HIS A N 1
ATOM 708 C CA . HIS A 1 88 ? 1.145 -9.385 -0.189 1.00 98.50 88 HIS A CA 1
ATOM 709 C C . HIS A 1 88 ? 0.859 -8.468 1.002 1.00 98.50 88 HIS A C 1
ATOM 711 O O . HIS A 1 88 ? 1.607 -8.431 1.982 1.00 98.50 88 HIS A O 1
ATOM 717 N N . CYS A 1 89 ? -0.271 -7.774 0.933 1.00 98.56 89 CYS A N 1
ATOM 718 C CA . CYS A 1 89 ? -0.978 -7.272 2.098 1.00 98.56 89 CYS A CA 1
ATOM 719 C C . CYS A 1 89 ? -1.586 -8.432 2.909 1.00 98.56 89 CYS A C 1
ATOM 721 O O . CYS A 1 89 ? -1.854 -9.502 2.354 1.00 98.56 89 CYS A O 1
ATOM 723 N N . PRO A 1 90 ? -1.840 -8.241 4.216 1.00 97.31 90 PRO A N 1
ATOM 724 C CA . PRO A 1 90 ? -2.607 -9.198 5.005 1.00 97.31 90 PRO A CA 1
ATOM 725 C C . PRO A 1 90 ? -4.021 -9.382 4.446 1.00 97.31 90 PRO A C 1
ATOM 727 O O . PRO A 1 90 ? -4.588 -8.455 3.869 1.00 97.31 90 PRO A O 1
ATOM 730 N N . ALA A 1 91 ? -4.608 -10.559 4.666 1.00 96.38 91 ALA A N 1
ATOM 731 C CA . ALA A 1 91 ? -5.943 -10.885 4.173 1.00 96.38 91 ALA A CA 1
ATOM 732 C C . ALA A 1 91 ? -6.995 -9.832 4.581 1.00 96.38 91 ALA A C 1
ATOM 734 O O . ALA A 1 91 ? -7.040 -9.390 5.730 1.00 96.38 91 ALA A O 1
ATOM 735 N N . GLY A 1 92 ? -7.828 -9.422 3.620 1.00 96.00 92 GLY A N 1
ATOM 736 C CA . GLY A 1 92 ? -8.821 -8.355 3.798 1.00 96.00 92 GLY A CA 1
ATOM 737 C C . GLY A 1 92 ? -8.263 -6.928 3.716 1.00 96.00 92 GLY A C 1
ATOM 738 O O . GLY A 1 92 ? -9.042 -5.983 3.698 1.00 96.00 92 GLY A O 1
ATOM 739 N N . PHE A 1 93 ? -6.940 -6.741 3.620 1.00 98.12 93 PHE A N 1
ATOM 740 C CA . PHE A 1 93 ? -6.331 -5.426 3.404 1.00 98.12 93 PHE A CA 1
ATOM 741 C C . PHE A 1 93 ? -5.911 -5.220 1.951 1.00 98.12 93 PHE A C 1
ATOM 743 O O . PHE A 1 93 ? -5.411 -6.127 1.282 1.00 98.12 93 PHE A O 1
ATOM 750 N N . PHE A 1 94 ? -6.057 -3.983 1.497 1.00 98.56 94 PHE A N 1
ATOM 751 C CA . PHE A 1 94 ? -5.787 -3.534 0.140 1.00 98.56 94 PHE A CA 1
ATOM 752 C C . PHE A 1 94 ? -4.653 -2.520 0.148 1.00 98.56 94 PHE A C 1
ATOM 754 O O . PHE A 1 94 ? -4.486 -1.756 1.100 1.00 98.56 94 PHE A O 1
ATOM 761 N N . LEU A 1 95 ? -3.838 -2.520 -0.899 1.00 98.75 95 LEU A N 1
ATOM 762 C CA . LEU A 1 95 ? -2.690 -1.635 -0.974 1.00 98.75 95 LEU A CA 1
ATOM 763 C C . LEU A 1 95 ? -3.174 -0.182 -1.077 1.00 98.75 95 LEU A C 1
ATOM 765 O O . LEU A 1 95 ? -4.024 0.136 -1.900 1.00 98.75 95 LEU A O 1
ATOM 769 N N . GLN A 1 96 ? -2.641 0.706 -0.244 1.00 98.06 96 GLN A N 1
ATOM 770 C CA . GLN A 1 96 ? -2.896 2.152 -0.303 1.00 98.06 96 GLN A CA 1
ATOM 771 C C . GLN A 1 96 ? -1.610 2.945 -0.568 1.00 98.06 96 GLN A C 1
ATOM 773 O O . GLN A 1 96 ? -1.662 4.104 -0.972 1.00 98.06 96 GLN A O 1
ATOM 778 N N . GLY A 1 97 ? -0.443 2.343 -0.354 1.00 98.19 97 GLY A N 1
ATOM 779 C CA . GLY A 1 97 ? 0.835 2.987 -0.615 1.00 98.19 97 GLY A CA 1
ATOM 780 C C . GLY A 1 97 ? 2.012 2.035 -0.505 1.00 98.19 97 GLY A C 1
ATOM 781 O O . GLY A 1 97 ? 1.865 0.889 -0.083 1.00 98.19 97 GLY A O 1
ATOM 782 N N . LEU A 1 98 ? 3.184 2.544 -0.859 1.00 97.81 98 LEU A N 1
ATOM 783 C CA . LEU A 1 98 ? 4.460 1.847 -0.806 1.00 97.81 98 LEU A CA 1
ATOM 784 C C . LEU A 1 98 ? 5.469 2.692 -0.038 1.00 97.81 98 LEU A C 1
ATOM 786 O O . LEU A 1 98 ? 5.593 3.899 -0.262 1.00 97.81 98 LEU A O 1
ATOM 790 N N . GLN A 1 99 ? 6.203 2.049 0.863 1.00 94.56 99 GLN A N 1
ATOM 791 C CA . GLN A 1 99 ? 7.311 2.676 1.566 1.00 94.56 99 GLN A CA 1
ATOM 792 C C . GLN A 1 99 ? 8.633 2.189 0.990 1.00 94.56 99 GLN A C 1
ATOM 794 O O . GLN A 1 99 ? 8.896 0.986 0.938 1.00 94.56 99 GLN A O 1
ATOM 799 N N . ARG A 1 100 ? 9.475 3.143 0.603 1.00 91.19 100 ARG A N 1
ATOM 800 C CA . ARG A 1 100 ? 10.793 2.899 0.030 1.00 91.19 100 ARG A CA 1
ATOM 801 C C . ARG A 1 100 ? 11.908 3.305 0.993 1.00 91.19 100 ARG A C 1
ATOM 803 O O . ARG A 1 100 ? 11.799 4.322 1.679 1.00 91.19 100 ARG A O 1
ATOM 810 N N . SER A 1 101 ? 13.005 2.551 1.009 1.00 88.44 101 SER A N 1
ATOM 811 C CA . SER A 1 101 ? 14.250 2.920 1.691 1.00 88.44 101 SER A CA 1
ATOM 812 C C . SER A 1 101 ? 15.342 3.406 0.728 1.00 88.44 101 SER A C 1
ATOM 814 O O . SER A 1 101 ? 15.139 3.592 -0.471 1.00 88.44 101 SER A O 1
ATOM 816 N N . LYS A 1 102 ? 16.534 3.650 1.284 1.00 76.19 102 LYS A N 1
ATOM 817 C CA . LYS A 1 102 ? 17.766 3.959 0.544 1.00 76.19 102 LYS A CA 1
ATOM 818 C C . LYS A 1 102 ? 18.833 2.878 0.731 1.00 76.19 102 LYS A C 1
ATOM 820 O O . LYS A 1 102 ? 20.018 3.218 0.791 1.00 76.19 102 LYS A O 1
ATOM 825 N N . SER A 1 103 ? 18.443 1.630 0.967 1.00 62.53 103 SER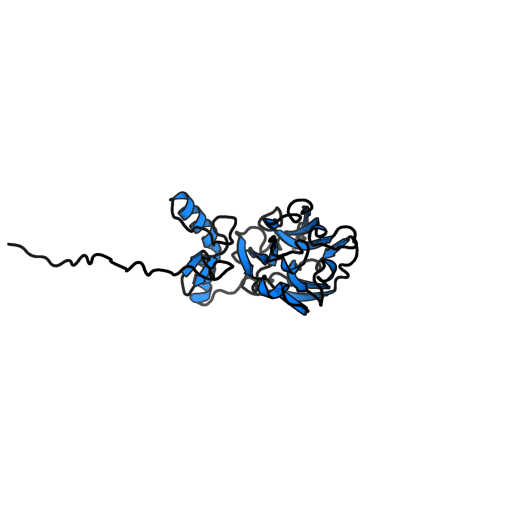 A N 1
ATOM 826 C CA . SER A 1 103 ? 19.393 0.596 1.363 1.00 62.53 103 SER A CA 1
ATOM 827 C C . SER A 1 103 ? 20.312 0.189 0.191 1.00 62.53 103 SER A C 1
ATOM 829 O O . SER A 1 103 ? 19.938 0.127 -0.979 1.00 62.53 103 SER A O 1
ATOM 831 N N . GLY A 1 104 ? 21.594 -0.034 0.496 1.00 60.03 104 GLY A N 1
ATOM 832 C CA . GLY A 1 104 ? 22.564 -0.572 -0.464 1.00 60.03 104 GLY A CA 1
ATOM 833 C C . GLY A 1 104 ? 23.125 0.400 -1.518 1.00 60.03 104 GLY A C 1
ATOM 834 O O . GLY A 1 104 ? 22.948 1.619 -1.478 1.00 60.03 104 GLY A O 1
ATOM 835 N N . LYS A 1 105 ? 23.904 -0.164 -2.455 1.00 63.41 105 LYS A N 1
ATOM 836 C CA . LYS A 1 105 ? 24.606 0.588 -3.516 1.00 63.41 105 LYS A CA 1
ATOM 837 C C . LYS A 1 105 ? 23.669 1.000 -4.660 1.00 63.41 105 LYS A C 1
ATOM 839 O O . LYS A 1 105 ? 23.834 2.091 -5.202 1.00 63.41 105 LYS A O 1
ATOM 844 N N . ASN A 1 106 ? 22.666 0.174 -4.973 1.00 79.25 106 ASN A N 1
ATOM 845 C CA . ASN A 1 106 ? 21.714 0.411 -6.060 1.00 79.25 106 ASN A CA 1
ATOM 846 C C . ASN A 1 106 ? 20.383 0.889 -5.483 1.00 79.25 106 ASN A C 1
ATOM 848 O O . ASN A 1 106 ? 19.484 0.109 -5.175 1.00 79.25 106 ASN A O 1
ATOM 852 N N . LYS A 1 107 ? 20.283 2.206 -5.307 1.00 79.44 107 LYS A N 1
ATOM 853 C CA . LYS A 1 107 ? 19.142 2.846 -4.641 1.00 79.44 107 LYS A CA 1
ATOM 854 C C . LYS A 1 107 ? 17.836 2.665 -5.409 1.00 79.44 107 LYS A C 1
ATOM 856 O O . LYS A 1 107 ? 16.782 2.813 -4.811 1.00 79.44 107 LYS A O 1
ATOM 861 N N . GLY A 1 108 ? 17.905 2.402 -6.713 1.00 85.31 108 GLY A N 1
ATOM 862 C CA . GLY A 1 108 ? 16.77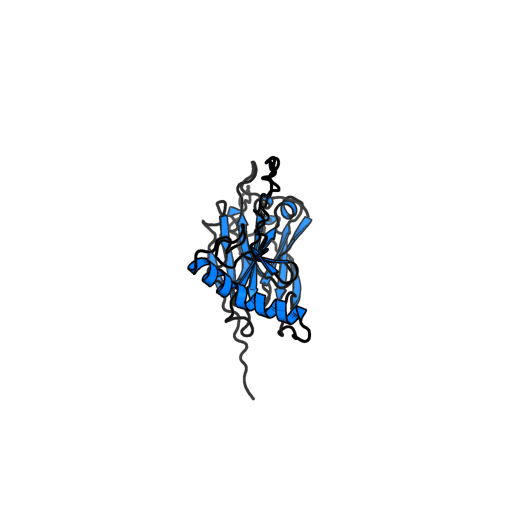0 2.322 -7.629 1.00 85.31 108 GLY A CA 1
ATOM 863 C C . GLY A 1 108 ? 16.148 0.942 -7.806 1.00 85.31 108 GLY A C 1
ATOM 864 O O . GLY A 1 108 ? 15.326 0.795 -8.692 1.00 85.31 108 GLY A O 1
ATOM 865 N N . TYR A 1 109 ? 16.540 -0.079 -7.052 1.00 92.88 109 TYR A N 1
ATOM 866 C CA . TYR A 1 109 ? 16.062 -1.448 -7.288 1.00 92.88 109 TYR A CA 1
ATOM 867 C C . TYR A 1 109 ? 14.845 -1.812 -6.439 1.00 92.88 109 TYR A C 1
ATOM 869 O O . TYR A 1 109 ? 14.700 -1.274 -5.342 1.00 92.88 109 TYR A O 1
ATOM 877 N N . ILE A 1 110 ? 14.007 -2.740 -6.926 1.00 94.38 110 ILE A N 1
ATOM 878 C CA . ILE A 1 110 ? 12.724 -3.143 -6.314 1.00 94.38 110 ILE A CA 1
ATOM 879 C C . ILE A 1 110 ? 12.859 -3.536 -4.851 1.00 94.38 110 ILE A C 1
ATOM 881 O O . ILE A 1 110 ? 11.962 -3.236 -4.072 1.00 94.38 110 ILE A O 1
ATOM 885 N N . TYR A 1 111 ? 13.966 -4.164 -4.456 1.00 92.25 111 TYR A N 1
ATOM 886 C CA . TYR A 1 111 ? 14.168 -4.562 -3.064 1.00 92.25 111 TYR A CA 1
ATOM 887 C C . TYR A 1 111 ? 14.164 -3.379 -2.081 1.00 92.25 111 TYR A C 1
ATOM 889 O O . TYR A 1 111 ? 13.988 -3.574 -0.890 1.00 92.25 111 TYR A O 1
ATOM 897 N N . ASN A 1 112 ? 14.315 -2.138 -2.564 1.00 93.38 112 ASN A N 1
ATOM 898 C CA . ASN A 1 112 ? 14.161 -0.952 -1.724 1.00 93.38 112 ASN A CA 1
ATOM 899 C C . ASN A 1 112 ? 12.693 -0.642 -1.395 1.00 93.38 112 ASN A C 1
ATOM 901 O O . ASN A 1 112 ? 12.454 0.287 -0.627 1.00 93.38 112 ASN A O 1
ATOM 905 N N . ILE A 1 113 ? 11.711 -1.344 -1.973 1.00 95.06 113 ILE A N 1
ATOM 906 C CA . ILE A 1 113 ? 10.323 -1.326 -1.502 1.00 95.06 113 ILE A CA 1
ATOM 907 C C . ILE A 1 113 ? 10.272 -2.198 -0.252 1.00 95.06 113 ILE A C 1
ATOM 909 O O . ILE A 1 113 ? 10.202 -3.420 -0.315 1.00 95.06 113 ILE A O 1
ATOM 913 N N . GLU A 1 114 ? 10.310 -1.548 0.900 1.00 92.25 114 GLU A N 1
ATOM 914 C CA . GLU A 1 114 ? 10.419 -2.241 2.176 1.00 92.25 114 GLU A CA 1
ATOM 915 C C . GLU A 1 114 ? 9.053 -2.654 2.714 1.00 92.25 114 GLU A C 1
ATOM 917 O O . GLU A 1 114 ? 8.949 -3.683 3.375 1.00 92.25 114 GLU A O 1
ATOM 922 N N . ASN A 1 115 ? 8.007 -1.856 2.456 1.00 94.06 115 ASN A N 1
ATOM 923 C CA . ASN A 1 115 ? 6.676 -2.122 2.994 1.00 94.06 115 ASN A CA 1
ATOM 924 C C . ASN A 1 115 ? 5.551 -1.783 2.025 1.00 94.06 115 ASN A C 1
ATOM 926 O O . ASN A 1 115 ? 5.557 -0.734 1.372 1.00 94.06 115 ASN A O 1
ATOM 930 N N . GLY A 1 116 ? 4.519 -2.621 2.055 1.00 97.50 116 GLY A N 1
ATOM 931 C CA . GLY A 1 116 ? 3.194 -2.267 1.569 1.00 97.50 116 GLY A CA 1
ATOM 932 C C . GLY A 1 116 ? 2.410 -1.581 2.679 1.00 97.50 116 GLY A C 1
ATOM 933 O O . GLY A 1 116 ? 2.163 -2.179 3.727 1.00 97.50 116 GLY A O 1
ATOM 934 N N . ARG A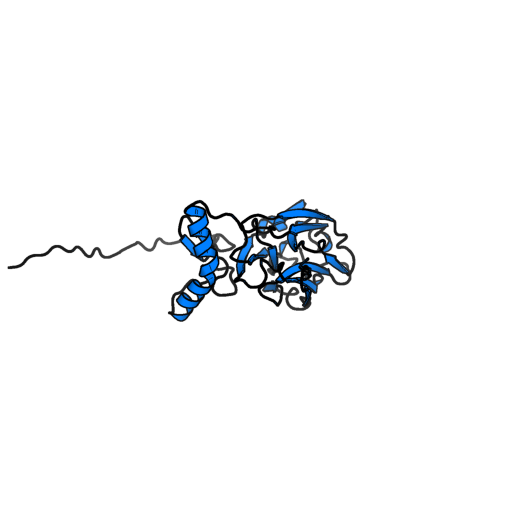 1 117 ? 1.984 -0.334 2.466 1.00 97.94 117 ARG A N 1
ATOM 935 C CA . ARG A 1 117 ? 0.995 0.291 3.345 1.00 97.94 117 ARG A CA 1
ATOM 936 C C . ARG A 1 117 ? -0.377 -0.237 2.950 1.00 97.94 117 ARG A C 1
ATOM 938 O O . ARG A 1 117 ? -0.915 0.140 1.909 1.00 97.94 117 ARG A O 1
ATOM 945 N N . CYS A 1 118 ? -0.932 -1.093 3.790 1.00 98.31 118 CYS A N 1
ATOM 946 C CA . CYS A 1 118 ? -2.149 -1.838 3.524 1.00 98.31 118 CYS A CA 1
ATOM 947 C C . CYS A 1 118 ? -3.285 -1.287 4.386 1.00 98.31 118 CYS A C 1
ATOM 949 O O . CYS A 1 118 ? -3.125 -1.111 5.593 1.00 98.31 118 CYS A O 1
ATOM 951 N N . ALA A 1 119 ? -4.427 -1.001 3.773 1.00 97.00 119 ALA A N 1
ATOM 952 C CA . ALA A 1 119 ? -5.588 -0.432 4.434 1.00 97.00 119 ALA A CA 1
ATOM 953 C C . ALA A 1 119 ? -6.838 -1.284 4.196 1.00 97.00 119 ALA A C 1
ATOM 955 O O . ALA A 1 119 ? -6.993 -1.895 3.139 1.00 97.00 119 ALA A O 1
ATOM 956 N N . LYS A 1 120 ? -7.757 -1.286 5.156 1.00 94.62 120 LYS A N 1
ATOM 957 C CA . LYS A 1 120 ? -9.114 -1.817 4.981 1.00 94.62 120 LYS A CA 1
ATOM 958 C C . LYS A 1 120 ? -10.130 -0.882 5.629 1.00 94.62 120 LYS A C 1
ATOM 960 O O . LYS A 1 120 ? -9.783 -0.239 6.624 1.00 94.62 120 LYS A O 1
ATOM 965 N N . PRO A 1 121 ? -11.375 -0.804 5.129 1.00 95.00 121 PRO A N 1
ATOM 966 C CA . PRO A 1 121 ? -12.465 -0.255 5.928 1.00 95.00 121 PRO A CA 1
ATOM 967 C C . PRO A 1 121 ? -12.489 -0.988 7.273 1.00 95.00 121 PRO A C 1
ATOM 969 O O . PRO A 1 121 ? -12.375 -2.213 7.318 1.00 95.00 121 PRO A O 1
ATOM 972 N N . ALA A 1 122 ? -12.593 -0.274 8.387 1.00 92.25 122 ALA A N 1
ATOM 973 C CA . ALA A 1 122 ? -12.448 -0.854 9.720 1.00 92.25 122 ALA A CA 1
ATOM 974 C C . ALA A 1 122 ? -13.440 -1.998 9.958 1.00 92.25 122 ALA A C 1
ATOM 976 O O . ALA A 1 122 ? -13.145 -2.992 10.618 1.00 92.25 122 ALA A O 1
ATOM 977 N N . ASN A 1 123 ? -14.606 -1.874 9.339 1.00 89.88 123 ASN A N 1
ATOM 978 C CA . ASN A 1 123 ? -15.702 -2.808 9.417 1.00 89.88 123 ASN A CA 1
ATOM 979 C C . ASN A 1 123 ? -15.668 -3.868 8.264 1.00 89.88 123 ASN A C 1
ATOM 981 O O . ASN A 1 123 ? -16.605 -4.654 8.085 1.00 89.88 123 ASN A O 1
ATOM 985 N N . HIS A 1 124 ? -14.599 -3.931 7.476 1.00 93.88 124 HIS A N 1
ATOM 986 C CA . HIS A 1 124 ? -14.393 -4.966 6.464 1.00 93.88 124 HIS A CA 1
ATOM 987 C C . HIS A 1 124 ? -13.823 -6.248 7.105 1.00 93.88 124 HIS A C 1
ATOM 989 O O . HIS A 1 124 ? -13.008 -6.140 8.034 1.00 93.88 124 HIS A O 1
ATOM 995 N N . PRO A 1 125 ? -14.265 -7.452 6.690 1.00 93.19 125 PRO A N 1
ATOM 996 C CA . PRO A 1 125 ? -13.715 -8.716 7.185 1.00 93.19 125 PRO A CA 1
ATOM 997 C C . PRO A 1 125 ? -12.222 -8.912 6.881 1.00 93.19 125 PRO A C 1
ATOM 999 O O . PRO A 1 125 ? -11.670 -8.337 5.954 1.00 93.19 125 PRO A O 1
ATOM 1002 N N . PHE A 1 126 ? -11.571 -9.829 7.599 1.00 93.44 126 PHE A N 1
ATOM 1003 C CA . PHE A 1 126 ? -10.177 -10.232 7.338 1.00 93.44 126 PHE A CA 1
ATOM 1004 C C . PHE A 1 126 ? -10.044 -11.248 6.186 1.00 93.44 126 PHE A C 1
ATOM 1006 O O . PHE A 1 126 ? -9.227 -12.167 6.234 1.00 93.44 126 PHE A O 1
ATOM 1013 N N . TYR A 1 127 ? -10.869 -11.114 5.150 1.00 95.38 127 TYR A N 1
ATOM 1014 C CA . TYR A 1 127 ? -10.813 -11.932 3.941 1.00 95.38 127 TYR A CA 1
ATOM 1015 C C . TYR A 1 127 ? -11.236 -11.119 2.717 1.00 95.38 127 TYR A C 1
ATOM 1017 O O . TYR A 1 127 ? -11.947 -10.119 2.815 1.00 95.38 127 TYR A O 1
ATOM 1025 N N . TYR A 1 128 ? -10.784 -11.556 1.547 1.00 96.81 128 TYR A N 1
ATOM 1026 C CA . TYR A 1 128 ? -11.156 -10.961 0.268 1.00 96.81 128 TYR A CA 1
ATOM 1027 C C . TYR A 1 128 ? -12.433 -11.589 -0.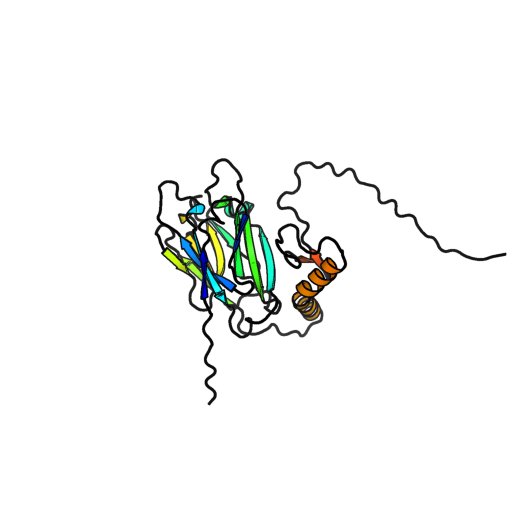295 1.00 96.81 128 TYR A C 1
ATOM 1029 O O . TYR A 1 128 ? -12.819 -12.688 0.098 1.00 96.81 128 TYR A O 1
ATOM 1037 N N . GLY A 1 129 ? -13.065 -10.901 -1.245 1.00 96.12 129 GLY A N 1
ATOM 1038 C CA . GLY A 1 129 ? -13.991 -11.547 -2.172 1.00 96.12 129 GLY A CA 1
ATOM 1039 C C . GLY A 1 129 ? -13.223 -12.377 -3.207 1.00 96.12 129 GLY A C 1
ATOM 1040 O O . GLY A 1 129 ? -12.271 -13.086 -2.886 1.00 96.12 129 GLY A O 1
ATOM 1041 N N . ASP A 1 130 ? -13.610 -12.256 -4.474 1.00 97.38 130 ASP A N 1
ATOM 1042 C CA . ASP A 1 130 ? -12.877 -12.885 -5.576 1.00 97.38 130 ASP A CA 1
ATOM 1043 C C . ASP A 1 130 ? -11.478 -12.270 -5.774 1.00 97.38 130 ASP A C 1
ATOM 1045 O O . ASP A 1 130 ? -11.301 -11.057 -5.630 1.00 97.38 130 ASP A O 1
ATOM 1049 N N . CYS A 1 131 ? -10.498 -13.093 -6.155 1.00 98.62 131 CYS A N 1
ATOM 1050 C CA . CYS A 1 131 ? -9.121 -12.674 -6.410 1.00 98.62 131 CYS A CA 1
ATOM 1051 C C . CYS A 1 131 ? -8.561 -13.315 -7.681 1.00 98.62 131 CYS A C 1
ATOM 1053 O O . CYS A 1 131 ? -8.873 -14.456 -8.015 1.00 98.62 131 CYS A O 1
ATOM 1055 N N . TYR A 1 132 ? -7.649 -12.616 -8.353 1.00 98.81 132 TYR A N 1
ATOM 1056 C CA . TYR A 1 132 ? -6.903 -13.156 -9.484 1.00 98.81 132 TYR A CA 1
ATOM 1057 C C . TYR A 1 132 ? -5.501 -12.542 -9.589 1.00 98.81 132 TYR A C 1
ATOM 1059 O O . TYR A 1 132 ? -5.231 -11.443 -9.102 1.00 98.81 132 TYR A O 1
ATOM 1067 N N . SER A 1 133 ? -4.600 -13.257 -10.264 1.00 98.69 133 SER A N 1
ATOM 1068 C CA . SER A 1 133 ? -3.292 -12.727 -10.651 1.00 98.69 133 SER A CA 1
ATOM 1069 C C . SER A 1 133 ? -3.378 -12.119 -12.050 1.00 98.69 133 SER A C 1
ATOM 1071 O O . SER A 1 133 ? -3.827 -12.774 -12.991 1.00 98.69 133 SER A O 1
ATOM 1073 N N . HIS A 1 134 ? -2.956 -10.866 -12.184 1.00 98.38 134 HIS A N 1
ATOM 1074 C CA . HIS A 1 134 ? -2.896 -10.148 -13.449 1.00 98.38 134 HIS A CA 1
ATOM 1075 C C . HIS A 1 134 ? -1.447 -10.039 -13.914 1.00 98.38 134 HIS A C 1
ATOM 1077 O O . HIS A 1 134 ? -0.641 -9.419 -13.229 1.00 98.38 134 HIS A O 1
ATOM 1083 N N . TYR A 1 135 ? -1.122 -10.624 -15.065 1.00 98.25 135 TYR A N 1
ATOM 1084 C CA . TYR A 1 135 ? 0.154 -10.373 -15.731 1.00 98.25 135 TYR A CA 1
ATOM 1085 C C . TYR A 1 135 ? 0.191 -8.946 -16.277 1.00 98.25 135 TYR A C 1
ATOM 1087 O O . TYR A 1 135 ? -0.772 -8.520 -16.915 1.00 98.25 135 TYR A O 1
ATOM 1095 N N . ILE A 1 136 ? 1.299 -8.243 -16.058 1.00 97.38 136 ILE A N 1
ATOM 1096 C CA . ILE A 1 136 ? 1.520 -6.894 -16.568 1.00 97.38 136 ILE A CA 1
ATOM 1097 C C . ILE A 1 136 ? 2.837 -6.853 -17.345 1.00 97.38 136 ILE A C 1
ATOM 1099 O O . ILE A 1 136 ? 3.876 -7.250 -16.834 1.00 97.38 136 ILE A O 1
ATOM 1103 N N . ASP A 1 137 ? 2.811 -6.344 -18.581 1.00 94.75 137 ASP A N 1
ATOM 1104 C CA . ASP A 1 137 ? 4.047 -6.019 -19.306 1.00 94.75 137 ASP A CA 1
ATOM 1105 C C . ASP A 1 137 ? 4.592 -4.702 -18.761 1.00 94.75 137 ASP A C 1
ATOM 1107 O O . ASP A 1 137 ? 4.485 -3.654 -19.395 1.00 94.75 137 ASP A O 1
ATOM 1111 N N . PHE A 1 138 ? 5.158 -4.739 -17.559 1.00 95.38 138 PHE A N 1
ATOM 1112 C CA . PHE A 1 138 ? 5.642 -3.542 -16.893 1.00 95.38 138 PHE A CA 1
ATOM 1113 C C . PHE A 1 138 ? 6.963 -3.051 -17.482 1.00 95.38 138 PHE A C 1
ATOM 1115 O O . PHE A 1 138 ? 7.748 -2.468 -16.758 1.00 95.38 138 PHE A O 1
ATOM 1122 N N . SER A 1 139 ? 7.221 -3.262 -18.777 1.00 93.81 139 SER A N 1
ATOM 1123 C CA . SER A 1 139 ? 8.362 -2.743 -19.539 1.00 93.81 139 SER A CA 1
ATOM 1124 C C . SER A 1 139 ? 7.974 -1.609 -20.496 1.00 93.81 139 SER A C 1
ATOM 1126 O O . SER A 1 139 ? 8.749 -1.244 -21.376 1.00 93.81 139 SER A O 1
ATOM 1128 N N . ARG A 1 140 ? 6.769 -1.038 -20.368 1.00 93.31 140 ARG A N 1
ATOM 1129 C CA . ARG A 1 140 ? 6.287 0.060 -21.224 1.00 93.31 140 ARG A CA 1
ATOM 1130 C C . ARG A 1 140 ? 5.630 1.160 -20.404 1.00 93.31 140 ARG A C 1
ATOM 1132 O O . ARG A 1 140 ? 4.995 0.875 -19.395 1.00 93.31 140 ARG A O 1
ATOM 1139 N N . LEU A 1 141 ? 5.736 2.404 -20.872 1.00 95.94 141 LEU A N 1
ATOM 1140 C CA . LEU A 1 141 ? 4.964 3.530 -20.333 1.00 95.94 141 LEU A CA 1
ATOM 1141 C C . LEU A 1 141 ? 3.477 3.153 -20.252 1.00 95.94 141 LEU A C 1
ATOM 1143 O O . LEU A 1 141 ? 2.923 2.663 -21.240 1.00 95.94 141 LEU A O 1
ATOM 1147 N N . GLY A 1 142 ? 2.835 3.431 -19.120 1.00 96.88 142 GLY A N 1
ATOM 1148 C CA . GLY A 1 142 ? 1.388 3.307 -19.007 1.00 96.88 142 GLY A CA 1
ATOM 1149 C C . GLY A 1 142 ? 0.882 2.991 -17.608 1.00 96.88 142 GLY A C 1
ATOM 1150 O O . GLY A 1 142 ? 1.645 2.847 -16.653 1.00 96.88 142 GLY A O 1
ATOM 1151 N N . LEU A 1 143 ? -0.441 2.866 -17.534 1.00 98.00 143 LEU A N 1
ATOM 1152 C CA . LEU A 1 143 ? -1.183 2.482 -16.343 1.00 98.00 143 LEU A CA 1
ATOM 1153 C C . LEU A 1 143 ? -1.530 0.991 -16.397 1.00 98.00 143 LEU A C 1
ATOM 1155 O O . LEU A 1 143 ? -2.199 0.530 -17.322 1.00 98.00 143 LEU A O 1
ATOM 1159 N N . TYR A 1 144 ? -1.136 0.262 -15.361 1.00 98.44 144 TYR A N 1
ATOM 1160 C CA . TYR A 1 144 ? -1.361 -1.169 -15.206 1.00 98.44 144 TYR A CA 1
ATOM 1161 C C . TYR A 1 144 ? -2.297 -1.386 -14.029 1.00 98.44 144 TYR A C 1
ATOM 1163 O O . TYR A 1 144 ? -1.931 -1.126 -12.883 1.00 98.44 144 TYR A O 1
ATOM 1171 N N . SER A 1 145 ? -3.525 -1.809 -14.315 1.00 98.19 145 SER A N 1
ATOM 1172 C CA . SER A 1 145 ? -4.620 -1.802 -13.348 1.00 98.19 145 SER A CA 1
ATOM 1173 C C . SER A 1 145 ? -5.312 -3.150 -13.211 1.00 98.19 145 SER A C 1
ATOM 1175 O O . SER A 1 145 ? -5.241 -4.018 -14.083 1.00 98.19 145 SER A O 1
ATOM 1177 N N . CYS A 1 146 ? -5.979 -3.328 -12.075 1.00 98.56 146 CYS A N 1
ATOM 1178 C CA . CYS A 1 146 ? -6.916 -4.419 -11.885 1.00 98.56 146 CYS A CA 1
ATOM 1179 C C . CYS A 1 146 ? -8.192 -4.212 -12.725 1.00 98.56 146 CYS A C 1
ATOM 1181 O O . CYS A 1 146 ? -8.405 -3.168 -13.325 1.00 98.56 146 CYS A O 1
ATOM 1183 N N . LYS A 1 147 ? -9.061 -5.223 -12.782 1.00 97.56 147 LYS A N 1
ATOM 1184 C CA . LYS A 1 147 ? -10.418 -5.104 -13.319 1.00 97.56 147 LYS A CA 1
ATOM 1185 C C . LYS A 1 147 ? -11.231 -4.201 -12.402 1.00 97.56 147 LYS A C 1
ATOM 1187 O O . LYS A 1 147 ? -10.970 -4.132 -11.202 1.00 97.56 147 LYS A O 1
ATOM 1192 N N . GLU A 1 148 ? -12.268 -3.591 -12.954 1.00 94.69 148 GLU A N 1
ATOM 1193 C CA . GLU A 1 148 ? -13.223 -2.800 -12.187 1.00 94.69 148 GLU A CA 1
ATOM 1194 C C . GLU A 1 148 ? -13.738 -3.550 -10.942 1.00 94.69 148 GLU A C 1
ATOM 1196 O O . GLU A 1 148 ? -14.063 -4.741 -10.991 1.00 94.69 148 GLU A O 1
ATOM 1201 N N . GLY A 1 149 ? -13.761 -2.851 -9.803 1.00 93.94 149 GLY A N 1
ATOM 1202 C CA . GLY A 1 149 ? -14.152 -3.398 -8.500 1.00 93.94 149 GLY A CA 1
ATOM 1203 C C . GLY A 1 149 ? -13.080 -4.230 -7.781 1.00 93.94 149 GLY A C 1
ATOM 1204 O O . GLY A 1 149 ? -13.312 -4.648 -6.646 1.00 93.94 149 GLY A O 1
ATOM 1205 N N . TYR A 1 150 ? -11.916 -4.466 -8.394 1.00 98.19 150 TYR A N 1
ATOM 1206 C CA . TYR A 1 150 ? -10.761 -5.097 -7.750 1.00 98.19 150 TYR A CA 1
ATOM 1207 C C . TYR A 1 150 ? -9.695 -4.055 -7.426 1.00 98.19 150 TYR A C 1
ATOM 1209 O O . TYR A 1 150 ? -9.514 -3.084 -8.152 1.00 98.19 150 TYR A O 1
ATOM 1217 N N . TYR A 1 151 ? -8.925 -4.311 -6.377 1.00 98.62 151 TYR A N 1
ATOM 1218 C CA . TYR A 1 151 ? -7.823 -3.457 -5.949 1.00 98.62 151 TYR A CA 1
ATOM 1219 C C . TYR A 1 151 ? -6.550 -4.286 -5.824 1.00 98.62 151 TYR A C 1
ATOM 1221 O O . TYR A 1 151 ? -6.600 -5.501 -5.589 1.00 98.62 151 TYR A O 1
ATOM 1229 N N . ILE A 1 152 ? -5.400 -3.633 -5.964 1.00 98.88 152 ILE A N 1
ATOM 1230 C CA . ILE A 1 152 ? -4.104 -4.274 -5.781 1.00 98.88 152 ILE A CA 1
ATOM 1231 C C . ILE A 1 152 ? -3.950 -4.636 -4.303 1.00 98.88 152 ILE A C 1
ATOM 1233 O O . ILE A 1 152 ? -4.152 -3.821 -3.406 1.00 98.88 152 ILE A O 1
ATOM 1237 N N . THR A 1 153 ? -3.568 -5.879 -4.047 1.00 98.75 153 THR A N 1
ATOM 1238 C CA . THR A 1 153 ? -3.288 -6.420 -2.708 1.00 98.75 153 THR A CA 1
ATOM 1239 C C . THR A 1 153 ? -1.899 -7.038 -2.623 1.00 98.75 153 THR A C 1
ATOM 1241 O O . THR A 1 153 ? -1.442 -7.375 -1.537 1.00 98.75 153 THR A O 1
ATOM 1244 N N . GLY A 1 154 ? -1.196 -7.182 -3.745 1.00 98.69 154 GLY A N 1
ATOM 1245 C CA . GLY A 1 154 ? 0.175 -7.665 -3.750 1.00 98.69 154 GLY A CA 1
ATOM 1246 C C . GLY A 1 154 ? 0.863 -7.495 -5.092 1.00 98.69 154 GLY A C 1
ATOM 1247 O O . GLY A 1 154 ? 0.213 -7.304 -6.121 1.00 98.69 154 GLY A O 1
ATOM 1248 N N . LEU A 1 155 ? 2.188 -7.580 -5.054 1.00 98.75 155 LEU A N 1
ATOM 1249 C CA . LEU A 1 155 ? 3.083 -7.430 -6.197 1.00 98.75 155 LEU A CA 1
ATOM 1250 C C . LEU A 1 155 ? 3.942 -8.687 -6.330 1.00 98.75 155 LEU A C 1
ATOM 1252 O O . LEU A 1 155 ? 4.439 -9.208 -5.328 1.00 98.75 155 LEU A O 1
ATOM 1256 N N . TYR A 1 156 ? 4.128 -9.167 -7.556 1.00 98.62 156 TYR A N 1
ATOM 1257 C CA . TYR A 1 156 ? 5.052 -10.258 -7.849 1.00 98.62 156 TYR A CA 1
ATOM 1258 C C . TYR A 1 156 ? 6.346 -9.714 -8.433 1.00 98.62 156 TYR A C 1
ATOM 1260 O O . TYR A 1 156 ? 6.321 -9.073 -9.485 1.00 98.62 156 TYR A O 1
ATOM 1268 N N . LYS A 1 157 ? 7.472 -10.021 -7.789 1.00 98.00 157 LYS A N 1
ATOM 1269 C CA . LYS A 1 157 ? 8.808 -9.736 -8.313 1.00 98.00 157 LYS A CA 1
ATOM 1270 C C . LYS A 1 157 ? 9.350 -10.970 -9.032 1.00 98.00 157 LYS A C 1
ATOM 1272 O O . LYS A 1 157 ? 9.526 -12.013 -8.405 1.00 98.00 157 LYS A O 1
ATOM 1277 N N . ALA A 1 158 ? 9.651 -10.834 -10.318 1.00 97.44 158 ALA A N 1
ATOM 1278 C CA . ALA A 1 158 ? 10.287 -11.846 -11.156 1.00 97.44 158 ALA A CA 1
ATOM 1279 C C . ALA A 1 158 ? 11.801 -11.979 -10.866 1.00 97.44 158 ALA A C 1
ATOM 1281 O O . ALA A 1 158 ? 12.294 -11.589 -9.804 1.00 97.44 158 ALA A O 1
ATOM 1282 N N . ASP A 1 159 ? 12.564 -12.560 -11.792 1.00 95.81 159 ASP A N 1
ATOM 1283 C CA . ASP A 1 159 ? 13.972 -12.927 -11.590 1.00 95.81 159 ASP A CA 1
ATOM 1284 C C . ASP A 1 159 ? 14.989 -11.778 -11.812 1.00 95.81 159 ASP A C 1
ATOM 1286 O O . ASP A 1 159 ? 16.098 -11.980 -12.313 1.00 95.81 159 ASP A O 1
ATOM 1290 N N . CYS A 1 160 ? 14.644 -10.546 -11.434 1.00 94.81 160 CYS A N 1
ATOM 1291 C CA . CYS A 1 160 ? 15.529 -9.381 -11.542 1.00 94.81 160 CYS A CA 1
ATOM 1292 C C . CYS A 1 160 ? 15.131 -8.248 -10.578 1.00 94.81 160 CYS A C 1
ATOM 1294 O O . CYS A 1 160 ? 14.135 -8.355 -9.867 1.00 94.81 160 CYS A O 1
ATOM 1296 N N . ASP A 1 161 ? 15.937 -7.181 -10.525 1.00 93.94 161 ASP A N 1
ATOM 1297 C CA . ASP A 1 161 ? 15.820 -6.110 -9.519 1.00 93.94 161 ASP A CA 1
ATOM 1298 C C . ASP A 1 161 ? 15.344 -4.752 -10.076 1.00 93.94 161 ASP A C 1
ATOM 1300 O O . ASP A 1 161 ? 15.138 -3.810 -9.310 1.00 93.94 161 ASP A O 1
ATOM 1304 N N . TYR A 1 162 ? 15.163 -4.643 -11.393 1.00 94.81 162 TYR A N 1
ATOM 1305 C CA . TYR A 1 162 ? 14.660 -3.446 -12.081 1.00 94.81 162 TYR A CA 1
ATOM 1306 C C . TYR A 1 162 ? 13.147 -3.308 -11.952 1.00 94.81 162 TYR A C 1
ATOM 1308 O O . TYR A 1 162 ? 12.471 -4.301 -11.717 1.00 94.81 162 TYR A O 1
ATOM 1316 N N . LEU A 1 163 ? 12.599 -2.110 -12.164 1.00 95.44 163 LEU A N 1
ATOM 1317 C CA . LEU A 1 163 ? 11.167 -1.845 -12.016 1.00 95.44 163 LEU A CA 1
ATOM 1318 C C . LEU A 1 163 ? 10.293 -2.790 -12.858 1.00 95.44 163 LEU A C 1
ATOM 1320 O O . LEU A 1 163 ? 9.317 -3.322 -12.335 1.00 95.44 163 LEU A O 1
ATOM 1324 N N . HIS A 1 164 ? 10.667 -3.070 -14.111 1.00 95.62 164 HIS A N 1
ATOM 1325 C CA . HIS A 1 164 ? 9.924 -3.981 -14.992 1.00 95.62 164 HIS A CA 1
ATOM 1326 C C . HIS A 1 164 ? 9.835 -5.425 -14.488 1.00 95.62 164 HIS A C 1
ATOM 1328 O O . HIS A 1 164 ? 9.065 -6.213 -15.027 1.00 95.62 164 HIS A O 1
ATOM 1334 N N . CYS A 1 165 ? 10.601 -5.788 -13.459 1.00 96.56 165 CYS A N 1
ATOM 1335 C CA . CYS A 1 165 ? 10.525 -7.103 -12.835 1.00 96.56 165 CYS A CA 1
ATOM 1336 C C . CYS A 1 165 ? 9.300 -7.236 -11.915 1.00 96.56 165 CYS A C 1
ATOM 1338 O O . CYS A 1 165 ? 9.060 -8.330 -11.407 1.00 96.56 165 CYS A O 1
ATOM 1340 N N . ILE A 1 166 ? 8.512 -6.172 -11.697 1.00 97.75 166 ILE A N 1
ATOM 1341 C CA . ILE A 1 166 ? 7.130 -6.318 -11.222 1.00 97.75 166 ILE A CA 1
ATOM 1342 C C . ILE A 1 166 ? 6.294 -6.835 -12.393 1.00 97.75 166 ILE A C 1
ATOM 1344 O O . ILE A 1 166 ? 5.824 -6.070 -13.225 1.00 97.75 166 ILE A O 1
ATOM 1348 N N . ASP A 1 167 ? 6.128 -8.150 -12.456 1.00 96.88 167 ASP A N 1
ATOM 1349 C CA . ASP A 1 167 ? 5.544 -8.829 -13.619 1.00 96.88 167 ASP A CA 1
ATOM 1350 C C . ASP A 1 167 ? 4.054 -9.143 -13.421 1.00 96.88 167 ASP A C 1
ATOM 1352 O O . ASP A 1 167 ? 3.322 -9.435 -14.368 1.00 96.88 167 ASP A O 1
ATOM 1356 N N . ARG A 1 168 ? 3.572 -9.116 -12.167 1.00 98.62 168 ARG A N 1
ATOM 1357 C CA . ARG A 1 168 ? 2.168 -9.409 -11.853 1.00 98.62 168 ARG A CA 1
ATOM 1358 C C . ARG A 1 168 ? 1.632 -8.597 -10.689 1.00 98.62 168 ARG A C 1
ATOM 1360 O O . ARG A 1 168 ? 2.327 -8.342 -9.705 1.00 98.62 168 ARG A O 1
ATOM 1367 N N . LEU A 1 169 ? 0.343 -8.299 -10.777 1.00 98.88 169 LEU A N 1
ATOM 1368 C CA . LEU A 1 169 ? -0.464 -7.736 -9.702 1.00 98.88 169 LEU A CA 1
ATOM 1369 C C . LEU A 1 169 ? -1.356 -8.830 -9.116 1.00 98.88 169 LEU A C 1
ATOM 1371 O O . LEU A 1 169 ? -1.906 -9.653 -9.853 1.00 98.88 169 LEU A O 1
ATOM 1375 N N . TYR A 1 170 ? -1.517 -8.844 -7.796 1.00 98.88 170 TYR A N 1
ATOM 1376 C CA . TYR A 1 170 ? -2.557 -9.630 -7.141 1.00 98.88 170 TYR A CA 1
ATOM 1377 C C . TYR A 1 170 ? -3.755 -8.721 -6.893 1.00 98.88 170 TYR A C 1
ATOM 1379 O O . TYR A 1 170 ? -3.665 -7.759 -6.129 1.00 98.88 170 TYR A O 1
ATOM 1387 N N . CYS A 1 171 ? -4.856 -9.002 -7.578 1.00 98.88 171 CYS A N 1
ATOM 1388 C CA . CYS A 1 171 ? -6.046 -8.166 -7.608 1.00 98.88 171 CYS A CA 1
ATOM 1389 C C . CYS A 1 171 ? -7.177 -8.871 -6.869 1.00 98.88 171 CYS A C 1
ATOM 1391 O O . CYS A 1 171 ? -7.521 -9.996 -7.224 1.00 98.88 171 CYS A O 1
ATOM 1393 N N . CYS A 1 172 ? -7.782 -8.211 -5.885 1.00 98.75 172 CYS A N 1
ATOM 1394 C CA . CYS A 1 172 ? -8.874 -8.778 -5.095 1.00 98.75 172 CYS A CA 1
ATOM 1395 C C . CYS A 1 172 ? -10.040 -7.802 -4.959 1.00 98.75 172 CYS A C 1
ATOM 1397 O O . CYS A 1 172 ? -9.839 -6.592 -4.843 1.00 98.75 172 CYS A O 1
ATOM 1399 N N . LYS A 1 173 ? -11.259 -8.340 -4.916 1.00 97.56 173 LYS A N 1
ATOM 1400 C CA . LYS A 1 173 ? -12.462 -7.610 -4.522 1.00 97.56 173 LYS A CA 1
ATOM 1401 C C . LYS A 1 173 ? -12.536 -7.459 -3.011 1.00 97.56 173 LYS A C 1
ATOM 1403 O O . LYS A 1 173 ? -12.122 -8.338 -2.248 1.00 97.56 173 LYS A O 1
ATOM 1408 N N . MET A 1 174 ? -13.169 -6.376 -2.581 1.00 96.25 174 MET A N 1
ATOM 1409 C CA . MET A 1 174 ? -13.747 -6.335 -1.243 1.00 96.25 174 MET A CA 1
ATOM 1410 C C . MET A 1 174 ? -14.863 -7.375 -1.139 1.00 96.25 174 MET A C 1
ATOM 1412 O O . MET A 1 174 ? -15.631 -7.547 -2.077 1.00 96.25 174 MET A O 1
ATOM 1416 N N . ALA A 1 175 ? -14.944 -8.069 -0.001 1.00 94.69 175 ALA A N 1
ATOM 1417 C CA . ALA A 1 175 ? -16.081 -8.926 0.323 1.00 94.69 175 ALA A CA 1
ATOM 1418 C C . ALA A 1 175 ? -17.429 -8.214 0.088 1.00 94.69 175 ALA A C 1
ATOM 1420 O O . ALA A 1 175 ? -17.585 -7.037 0.426 1.00 94.69 175 ALA A O 1
ATOM 1421 N N . ASP A 1 176 ? -18.399 -8.945 -0.460 1.00 90.19 176 ASP A N 1
ATOM 1422 C CA . ASP A 1 176 ? -19.712 -8.392 -0.813 1.00 90.19 176 ASP A CA 1
ATOM 1423 C C . ASP A 1 176 ? -20.584 -8.132 0.423 1.00 90.19 176 ASP A C 1
ATOM 1425 O O . ASP A 1 176 ? -21.377 -7.191 0.441 1.00 90.19 176 ASP A O 1
ATOM 1429 N N . THR A 1 177 ? -20.411 -8.934 1.477 1.00 87.00 177 THR A N 1
ATOM 1430 C CA . THR A 1 177 ? -21.205 -8.862 2.707 1.00 87.00 177 THR A CA 1
ATOM 1431 C C . THR A 1 177 ? -20.331 -8.680 3.947 1.00 87.00 177 THR A C 1
ATOM 1433 O O . THR A 1 177 ? -19.236 -9.246 4.018 1.00 87.00 177 THR A O 1
ATOM 1436 N N . PRO A 1 178 ? -20.816 -7.960 4.975 1.00 85.44 178 PRO A N 1
ATOM 1437 C CA . PRO A 1 178 ? -20.189 -7.964 6.290 1.00 85.44 178 PRO A CA 1
ATOM 1438 C C . PRO A 1 178 ? -20.090 -9.361 6.896 1.00 85.44 178 PRO A C 1
ATOM 1440 O O . PRO A 1 178 ? -20.955 -10.209 6.686 1.00 85.44 178 PRO A O 1
ATOM 1443 N N . GLN A 1 179 ? -19.037 -9.579 7.687 1.00 86.44 179 GLN A N 1
ATOM 1444 C CA . GLN A 1 179 ? -18.914 -10.778 8.509 1.00 86.44 179 GLN A CA 1
ATOM 1445 C C . GLN A 1 179 ? -20.071 -10.836 9.510 1.00 86.44 179 GLN A C 1
ATOM 1447 O O . GLN A 1 179 ? -20.333 -9.860 10.216 1.00 86.44 179 GLN A O 1
ATOM 1452 N N . VAL A 1 180 ? -20.741 -11.987 9.569 1.00 88.56 180 VAL A N 1
ATOM 1453 C CA . VAL A 1 180 ? -21.719 -12.282 10.619 1.00 88.56 180 VAL A CA 1
ATOM 1454 C C . VAL A 1 180 ? -20.983 -12.339 11.955 1.00 88.56 180 VAL A C 1
ATOM 1456 O O . VAL A 1 180 ? -19.933 -12.966 12.058 1.00 88.56 180 VAL A O 1
ATOM 1459 N N . VAL A 1 181 ? -21.518 -11.649 12.960 1.00 91.06 181 VAL A N 1
ATOM 1460 C CA . VAL A 1 181 ? -20.950 -11.609 14.309 1.00 91.06 181 VAL A CA 1
ATOM 1461 C C . VAL A 1 181 ? -21.849 -12.427 15.226 1.00 91.06 181 VAL A C 1
ATOM 1463 O O . VAL A 1 181 ? -22.833 -11.913 15.754 1.00 91.06 181 VAL A O 1
ATOM 1466 N N . ASP A 1 182 ? -21.540 -13.709 15.367 1.00 93.31 182 ASP A N 1
ATOM 1467 C CA . ASP A 1 182 ? -22.301 -14.681 16.158 1.00 93.31 182 ASP A CA 1
ATOM 1468 C C . ASP A 1 182 ? -21.511 -15.245 17.350 1.00 93.31 182 ASP A C 1
ATOM 1470 O O . ASP A 1 182 ? -22.077 -15.959 18.179 1.00 93.31 182 ASP A O 1
ATOM 1474 N N . ASP A 1 183 ? -20.240 -14.860 17.496 1.00 94.38 183 ASP A N 1
ATOM 1475 C CA . ASP A 1 183 ? -19.381 -15.262 18.605 1.00 94.38 183 ASP A CA 1
ATOM 1476 C C . ASP A 1 183 ? -18.695 -14.069 19.318 1.00 94.38 183 ASP A C 1
ATOM 1478 O O . ASP A 1 183 ? -18.471 -13.005 18.720 1.00 94.38 183 ASP A O 1
ATOM 1482 N N . PRO A 1 184 ? -18.332 -14.221 20.610 1.00 93.50 184 PRO A N 1
ATOM 1483 C CA . PRO A 1 184 ? -17.693 -13.156 21.384 1.00 93.50 184 PRO A CA 1
ATOM 1484 C C . PRO A 1 184 ? -16.342 -12.680 20.835 1.00 93.50 184 PRO A C 1
ATOM 1486 O O . PRO A 1 184 ? -16.005 -11.509 20.999 1.00 93.50 184 PRO A O 1
ATOM 1489 N N . GLU A 1 185 ? -15.555 -13.546 20.197 1.00 90.62 185 GLU A N 1
ATOM 1490 C CA . GLU A 1 185 ? -14.215 -13.204 19.708 1.00 90.62 185 GLU A CA 1
ATOM 1491 C C . GLU A 1 185 ? -14.285 -12.335 18.452 1.00 90.62 185 GLU A C 1
ATOM 1493 O O . GLU A 1 185 ? -13.575 -11.325 18.341 1.00 90.62 185 GLU A O 1
ATOM 1498 N N . THR A 1 186 ? -15.192 -12.665 17.534 1.00 89.88 186 THR A N 1
ATOM 1499 C CA . THR A 1 186 ? -15.502 -11.819 16.378 1.00 89.88 186 THR A CA 1
ATOM 1500 C C . THR A 1 186 ? -16.097 -10.488 16.832 1.00 89.88 186 THR A C 1
ATOM 1502 O O . THR A 1 186 ? -15.719 -9.439 16.305 1.00 89.88 186 THR A O 1
ATOM 1505 N N . PHE A 1 187 ? -16.956 -10.488 17.859 1.00 91.50 187 PHE A N 1
ATOM 1506 C CA . PHE A 1 187 ? -17.519 -9.255 18.415 1.00 91.50 187 PHE A CA 1
ATOM 1507 C C . PHE A 1 187 ? -16.446 -8.337 19.016 1.00 91.50 187 PHE A C 1
ATOM 1509 O O . PHE A 1 187 ? -16.378 -7.164 18.646 1.00 91.50 187 PHE A O 1
ATOM 1516 N N . LYS A 1 188 ? -15.560 -8.860 19.877 1.00 92.19 188 LYS A N 1
ATOM 1517 C CA . LYS A 1 188 ? -14.420 -8.104 20.433 1.00 92.19 188 LYS A CA 1
ATOM 1518 C C . LYS A 1 188 ? -13.566 -7.499 19.326 1.00 92.19 188 LYS A C 1
ATOM 1520 O O . LYS A 1 188 ? -13.263 -6.308 19.364 1.00 92.19 188 LYS A O 1
ATOM 1525 N N . THR A 1 189 ? -13.230 -8.316 18.325 1.00 89.94 189 THR A N 1
ATOM 1526 C CA . THR A 1 189 ? -12.441 -7.879 17.170 1.00 89.94 189 THR A CA 1
ATOM 1527 C C . THR A 1 189 ? -13.119 -6.720 16.470 1.00 89.94 189 THR A C 1
ATOM 1529 O O . THR A 1 189 ? -12.508 -5.680 16.268 1.00 89.94 189 THR A O 1
ATOM 1532 N N . ARG A 1 190 ? -14.410 -6.860 16.171 1.00 89.88 190 ARG A N 1
ATOM 1533 C CA . ARG A 1 190 ? -15.193 -5.854 15.464 1.00 89.88 190 ARG A CA 1
ATOM 1534 C C . ARG A 1 190 ? -15.280 -4.524 16.206 1.00 89.88 190 ARG A C 1
ATOM 1536 O O . ARG A 1 190 ? -15.122 -3.468 15.591 1.00 89.88 190 ARG A O 1
ATOM 1543 N N . ILE A 1 191 ? -15.554 -4.570 17.505 1.00 91.81 191 ILE A N 1
ATOM 1544 C CA . ILE A 1 191 ? -15.637 -3.362 18.325 1.00 91.81 191 ILE A CA 1
ATOM 1545 C C . ILE A 1 191 ? -14.294 -2.643 18.328 1.00 91.81 191 ILE A C 1
ATOM 1547 O O . ILE A 1 191 ? -14.246 -1.452 18.027 1.00 91.81 191 ILE A O 1
ATOM 1551 N N . MET A 1 192 ? -13.199 -3.353 18.591 1.00 92.06 192 MET A N 1
ATOM 1552 C CA . MET A 1 192 ? -11.880 -2.727 18.638 1.00 92.06 192 MET A CA 1
ATOM 1553 C C . MET A 1 192 ? -11.464 -2.182 17.276 1.00 92.06 192 MET A C 1
ATOM 1555 O O . MET A 1 192 ? -11.092 -1.022 17.178 1.00 92.06 192 MET A O 1
ATOM 1559 N N . ASP A 1 193 ? -11.640 -2.950 16.210 1.00 89.75 193 ASP A N 1
ATOM 1560 C CA . ASP A 1 193 ? -11.350 -2.550 14.837 1.00 89.75 193 ASP A CA 1
ATOM 1561 C C . ASP A 1 193 ? -12.025 -1.234 14.417 1.00 89.75 193 ASP A C 1
ATOM 1563 O O . ASP A 1 193 ? -11.400 -0.404 13.759 1.00 89.75 193 ASP A O 1
ATOM 1567 N N . THR A 1 194 ? -13.293 -1.041 14.795 1.00 91.44 194 THR A N 1
ATOM 1568 C CA . THR A 1 194 ? -14.099 0.147 14.447 1.00 91.44 194 THR A CA 1
ATOM 1569 C C . THR A 1 194 ? -13.873 1.336 15.377 1.00 91.44 194 THR A C 1
ATOM 1571 O O . THR A 1 194 ? -14.110 2.476 14.989 1.00 91.44 194 THR A O 1
ATOM 1574 N N . THR A 1 195 ? -13.386 1.099 16.594 1.00 93.50 195 THR A N 1
ATOM 1575 C CA . THR A 1 195 ? -13.175 2.153 17.599 1.00 93.50 195 THR A CA 1
ATOM 1576 C C . THR A 1 195 ? -11.713 2.563 17.752 1.00 93.50 195 THR A C 1
ATOM 1578 O O . THR A 1 195 ? -11.447 3.653 18.258 1.00 93.50 195 THR A O 1
ATOM 1581 N N . LEU A 1 196 ? -10.765 1.747 17.281 1.00 93.44 196 LEU A N 1
ATOM 1582 C CA . LEU A 1 196 ? -9.327 1.915 17.490 1.00 93.44 196 LEU A CA 1
ATOM 1583 C C . LEU A 1 196 ? -8.830 3.306 17.105 1.00 93.44 196 LEU A C 1
ATOM 1585 O O . LEU A 1 196 ? -8.123 3.933 17.889 1.00 93.44 196 LEU A O 1
ATOM 1589 N N . TRP A 1 197 ? -9.202 3.799 15.922 1.00 92.75 197 TRP A N 1
ATOM 1590 C CA . TRP A 1 197 ? -8.744 5.107 15.455 1.00 92.75 197 TRP A CA 1
ATOM 1591 C C . TRP A 1 197 ? -9.197 6.228 16.402 1.00 92.75 197 TRP A C 1
ATOM 1593 O O . TRP A 1 197 ? -8.385 7.053 16.822 1.00 92.75 197 TRP A O 1
ATOM 1603 N N . ASN A 1 198 ? -10.468 6.213 16.810 1.00 94.12 198 ASN A N 1
ATOM 1604 C CA . ASN A 1 198 ? -11.027 7.190 17.745 1.00 94.12 198 ASN A CA 1
ATOM 1605 C C . ASN A 1 198 ? -10.367 7.092 19.130 1.00 94.12 198 ASN A C 1
ATOM 1607 O O . ASN A 1 198 ? -10.002 8.111 19.717 1.00 94.12 198 ASN A O 1
ATOM 1611 N N . LEU A 1 199 ? -10.155 5.873 19.634 1.00 95.56 199 LEU A N 1
ATOM 1612 C CA . LEU A 1 199 ? -9.498 5.632 20.922 1.00 95.56 199 LEU A CA 1
ATOM 1613 C C . LEU A 1 199 ? -8.036 6.093 20.920 1.00 95.56 199 LEU A C 1
ATOM 1615 O O . LEU A 1 199 ? -7.600 6.735 21.873 1.00 95.56 199 LEU A O 1
ATOM 1619 N N . ALA A 1 200 ? -7.292 5.816 19.849 1.00 95.81 200 ALA A N 1
ATOM 1620 C CA . ALA A 1 200 ? -5.907 6.249 19.704 1.00 95.81 200 ALA A CA 1
ATOM 1621 C C . ALA A 1 200 ? -5.797 7.779 19.626 1.00 95.81 200 ALA A C 1
ATOM 1623 O O . ALA A 1 200 ? -4.926 8.365 20.267 1.00 95.81 200 ALA A O 1
ATOM 1624 N N . ASN A 1 201 ? -6.701 8.441 18.896 1.00 95.69 201 ASN A N 1
ATOM 1625 C CA . ASN A 1 201 ? -6.734 9.904 18.830 1.00 95.69 201 ASN A CA 1
ATOM 1626 C C . ASN A 1 201 ? -7.101 10.531 20.174 1.00 95.69 201 ASN A C 1
ATOM 1628 O O . ASN A 1 201 ? -6.435 11.473 20.599 1.00 95.69 201 ASN A O 1
ATOM 1632 N N . LEU A 1 202 ? -8.085 9.974 20.884 1.00 97.31 202 LEU A N 1
ATOM 1633 C CA . LEU A 1 202 ? -8.424 10.412 22.235 1.00 97.31 202 LEU A CA 1
ATOM 1634 C C . LEU A 1 202 ? -7.231 10.261 23.188 1.00 97.31 202 LEU A C 1
ATOM 1636 O O . LEU A 1 202 ? -6.894 11.203 23.901 1.00 97.31 202 LEU A O 1
ATOM 1640 N N . ALA A 1 203 ? -6.567 9.104 23.181 1.00 97.06 203 ALA A N 1
ATOM 1641 C CA . ALA A 1 203 ? -5.388 8.854 24.004 1.00 97.06 203 ALA A CA 1
ATOM 1642 C C . ALA A 1 203 ? -4.261 9.854 23.691 1.00 97.06 203 ALA A C 1
ATOM 1644 O O . ALA A 1 203 ? -3.690 10.448 24.607 1.00 97.06 203 ALA A O 1
ATOM 1645 N N . ASN A 1 204 ? -4.007 10.124 22.409 1.00 96.88 204 ASN A N 1
ATOM 1646 C CA . ASN A 1 204 ? -3.035 11.125 21.978 1.00 96.88 204 ASN A CA 1
ATOM 1647 C C . ASN A 1 204 ? -3.400 12.532 22.483 1.00 96.88 204 ASN A C 1
ATOM 1649 O O . ASN A 1 204 ? -2.551 13.227 23.036 1.00 96.88 204 ASN A O 1
ATOM 1653 N N . SER A 1 205 ? -4.669 12.939 22.367 1.00 97.81 205 SER A N 1
ATOM 1654 C CA . SER A 1 205 ? -5.157 14.229 22.879 1.00 97.81 205 SER A CA 1
ATOM 1655 C C . SER A 1 205 ? -5.052 14.360 24.401 1.00 97.81 205 SER A C 1
ATOM 1657 O O . SER A 1 205 ? -4.900 15.469 24.906 1.00 97.81 205 SER A O 1
ATOM 1659 N N . LEU A 1 206 ? -5.107 13.246 25.132 1.00 97.88 206 LEU A N 1
ATOM 1660 C CA . LEU A 1 206 ? -4.924 13.194 26.585 1.00 97.88 206 LEU A CA 1
ATOM 1661 C C . LEU A 1 206 ? -3.445 13.110 27.011 1.00 97.88 206 LEU A C 1
ATOM 1663 O O . LEU A 1 206 ? -3.159 13.103 28.207 1.00 97.88 206 LEU A O 1
ATOM 1667 N N . GLY A 1 207 ? -2.503 13.058 26.063 1.00 96.38 207 GLY A N 1
ATOM 1668 C CA . GLY A 1 207 ? -1.064 13.016 26.333 1.00 96.38 207 GLY A CA 1
ATOM 1669 C C . GLY A 1 207 ? -0.488 11.615 26.560 1.00 96.38 207 GLY A C 1
ATOM 1670 O O . GLY A 1 207 ? 0.642 11.496 27.038 1.00 96.38 207 GLY A O 1
ATOM 1671 N N . TYR A 1 208 ? -1.220 10.548 26.221 1.00 94.12 208 TYR A N 1
ATOM 1672 C CA . TYR A 1 208 ? -0.662 9.195 26.224 1.00 94.12 208 TYR A CA 1
ATOM 1673 C C . TYR A 1 208 ? 0.314 9.007 25.054 1.00 94.12 208 TYR A C 1
ATOM 1675 O O . TYR A 1 208 ? 0.060 9.421 23.922 1.00 94.12 208 TYR A O 1
ATOM 1683 N N . GLY A 1 209 ? 1.441 8.346 25.324 1.00 89.25 209 GLY A N 1
ATOM 1684 C CA . GLY A 1 209 ? 2.392 7.935 24.289 1.00 89.25 209 GLY A CA 1
ATOM 1685 C C . GLY A 1 209 ? 1.945 6.677 23.538 1.00 89.25 209 GLY A C 1
ATOM 1686 O O . GLY A 1 209 ? 1.034 5.977 23.974 1.00 89.25 209 GLY A O 1
ATOM 1687 N N . TRP A 1 210 ? 2.645 6.356 22.444 1.00 89.56 210 TRP A N 1
ATOM 1688 C CA . TRP A 1 210 ? 2.461 5.112 21.672 1.00 89.56 210 TRP A CA 1
ATOM 1689 C C . TRP A 1 210 ? 1.069 4.947 21.044 1.00 89.56 210 TRP A C 1
ATOM 1691 O O . TRP A 1 210 ? 0.555 3.840 20.914 1.00 89.56 210 TRP A O 1
ATOM 1701 N N . CYS A 1 211 ? 0.471 6.056 20.605 1.00 95.25 211 CYS A N 1
ATOM 1702 C CA . CYS A 1 211 ? -0.826 6.061 19.926 1.00 95.25 211 CYS A CA 1
ATOM 1703 C C . CYS A 1 211 ? -0.742 5.695 18.426 1.00 95.25 211 CYS A C 1
ATOM 1705 O O . CYS A 1 211 ? -1.716 5.852 17.696 1.00 95.25 211 CYS A O 1
ATOM 1707 N N . ALA A 1 212 ? 0.411 5.219 17.959 1.00 94.62 212 ALA A N 1
ATOM 1708 C CA . ALA A 1 212 ? 0.651 4.656 16.633 1.00 94.62 212 ALA A CA 1
ATOM 1709 C C . ALA A 1 212 ? 1.763 3.607 16.739 1.00 94.62 212 ALA A C 1
ATOM 1711 O O . ALA A 1 212 ? 2.642 3.726 17.601 1.00 94.62 212 ALA A O 1
ATOM 1712 N N . GLY A 1 213 ? 1.738 2.600 15.866 1.00 92.69 213 GLY A N 1
ATOM 1713 C CA . GLY A 1 213 ? 2.876 1.706 15.683 1.00 92.69 213 GLY A CA 1
ATOM 1714 C C . GLY A 1 213 ? 4.075 2.438 15.084 1.00 92.69 213 GLY A C 1
ATOM 1715 O O . GLY A 1 213 ? 3.971 3.533 14.537 1.00 92.69 213 GLY A O 1
ATOM 1716 N N . THR A 1 214 ? 5.243 1.815 15.171 1.00 90.25 214 THR A N 1
ATOM 1717 C CA . THR A 1 214 ? 6.531 2.415 14.787 1.00 90.25 214 THR A CA 1
ATOM 1718 C C . THR A 1 214 ? 6.627 2.681 13.286 1.00 90.25 214 THR A C 1
ATOM 1720 O O . THR A 1 214 ? 7.451 3.481 12.845 1.00 90.25 214 THR A O 1
ATOM 1723 N N . LYS A 1 215 ? 5.798 1.998 12.492 1.00 88.56 215 LYS A N 1
ATOM 1724 C CA . LYS A 1 215 ? 5.712 2.154 11.038 1.00 88.56 215 LYS A CA 1
ATOM 1725 C C . LYS A 1 215 ? 4.571 3.096 10.643 1.00 88.56 215 LYS A C 1
ATOM 1727 O O . LYS A 1 215 ? 4.549 3.581 9.513 1.00 88.56 215 LYS A O 1
ATOM 1732 N N . GLY A 1 216 ? 3.642 3.348 11.568 1.00 89.75 216 GLY A N 1
ATOM 1733 C CA . GLY A 1 216 ? 2.506 4.239 11.394 1.00 89.75 216 GLY A CA 1
ATOM 1734 C C . GLY A 1 216 ? 2.953 5.681 11.195 1.00 89.75 216 GLY A C 1
ATOM 1735 O O . GLY A 1 216 ? 3.789 6.197 11.935 1.00 89.75 216 GLY A O 1
ATOM 1736 N N . MET A 1 217 ? 2.382 6.341 10.191 1.00 87.56 217 MET A N 1
ATOM 1737 C CA . MET A 1 217 ? 2.619 7.767 9.950 1.00 87.56 217 MET A CA 1
ATOM 1738 C C . MET A 1 217 ? 1.608 8.638 10.693 1.00 87.56 217 MET A C 1
ATOM 1740 O O . MET A 1 217 ? 1.889 9.802 10.970 1.00 87.56 217 MET A O 1
ATOM 1744 N N . ASN A 1 218 ? 0.437 8.079 11.004 1.00 92.12 218 ASN A N 1
ATOM 1745 C CA . ASN A 1 218 ? -0.630 8.762 11.722 1.00 92.12 218 ASN A CA 1
ATOM 1746 C C . ASN A 1 218 ? -1.017 8.013 13.001 1.00 92.12 218 ASN A C 1
ATOM 1748 O O . ASN A 1 218 ? -0.846 6.799 13.120 1.00 92.12 218 ASN A O 1
ATOM 1752 N N . VAL A 1 219 ? -1.610 8.752 13.939 1.00 94.69 219 VAL A N 1
ATOM 1753 C CA . VAL A 1 219 ? -2.256 8.188 15.130 1.00 94.69 219 VAL A CA 1
ATOM 1754 C C . VAL A 1 219 ? -3.321 7.164 14.719 1.00 94.69 219 VAL A C 1
ATOM 1756 O O . VAL A 1 219 ? -4.104 7.400 13.798 1.00 94.69 219 VAL A O 1
ATOM 1759 N N . GLY A 1 220 ? -3.340 6.024 15.408 1.00 94.25 220 GLY A N 1
ATOM 1760 C CA . GLY A 1 220 ? -4.245 4.906 15.143 1.00 94.25 220 GLY A CA 1
ATOM 1761 C C . GLY A 1 220 ? -3.772 3.935 14.057 1.00 94.25 220 GLY A C 1
ATOM 1762 O O . GLY A 1 220 ? -4.453 2.942 13.814 1.00 94.25 220 GLY A O 1
ATOM 1763 N N . GLU A 1 221 ? -2.627 4.176 13.413 1.00 95.19 221 GLU A N 1
ATOM 1764 C CA . GLU A 1 221 ? -2.065 3.257 12.416 1.00 95.19 221 GLU A CA 1
ATOM 1765 C C . GLU A 1 221 ? -1.121 2.221 13.041 1.00 95.19 221 GLU A C 1
ATOM 1767 O O . GLU A 1 221 ? -0.492 2.464 14.071 1.00 95.19 221 GLU A O 1
ATOM 1772 N N . ASP A 1 222 ? -0.980 1.084 12.354 1.00 95.12 222 ASP A N 1
ATOM 1773 C CA . ASP A 1 222 ? 0.003 0.033 12.632 1.00 95.12 222 ASP A CA 1
ATOM 1774 C C . ASP A 1 222 ? -0.169 -0.624 14.011 1.00 95.12 222 ASP A C 1
ATOM 1776 O O . ASP A 1 222 ? 0.780 -0.837 14.761 1.00 95.12 222 ASP A O 1
ATOM 1780 N N . PHE A 1 223 ? -1.414 -0.951 14.354 1.00 94.44 223 PHE A N 1
ATOM 1781 C CA . PHE A 1 223 ? -1.738 -1.789 15.506 1.00 94.44 223 PHE A CA 1
ATOM 1782 C C . PHE A 1 223 ? -1.926 -3.241 15.071 1.00 94.44 223 PHE A C 1
ATOM 1784 O O . PHE A 1 223 ? -2.391 -3.522 13.966 1.00 94.44 223 PHE A O 1
ATOM 1791 N N . TYR A 1 224 ? -1.625 -4.175 15.968 1.00 90.62 224 TYR A N 1
ATOM 1792 C CA . TYR A 1 224 ? -1.922 -5.591 15.779 1.00 90.62 224 TYR A CA 1
ATOM 1793 C C . TYR A 1 224 ? -2.677 -6.157 16.980 1.00 90.62 224 TYR A C 1
ATOM 1795 O O . TYR A 1 224 ? -2.525 -5.697 18.115 1.00 90.62 224 TYR A O 1
ATOM 1803 N N . ARG A 1 225 ? -3.485 -7.188 16.723 1.00 89.31 225 ARG A N 1
ATOM 1804 C CA . ARG A 1 225 ? -4.192 -7.924 17.771 1.00 89.31 225 ARG A CA 1
ATOM 1805 C C . ARG A 1 225 ? -3.229 -8.868 18.499 1.00 89.31 225 ARG A C 1
ATOM 1807 O O . ARG A 1 225 ? -2.516 -9.644 17.866 1.00 89.31 225 ARG A O 1
ATOM 1814 N N . SER A 1 226 ? -3.245 -8.826 19.826 1.00 88.25 226 SER A N 1
ATOM 1815 C CA . SER A 1 226 ? -2.505 -9.712 20.726 1.00 88.25 226 SER A CA 1
ATOM 1816 C C . SER A 1 226 ? -3.449 -10.191 21.829 1.00 88.25 226 SER A C 1
ATOM 1818 O O . SER A 1 226 ? -3.702 -9.479 22.802 1.00 88.25 226 SER A O 1
ATOM 1820 N N . GLY A 1 227 ? -4.039 -11.375 21.639 1.00 87.88 227 GLY A N 1
ATOM 1821 C CA . GLY A 1 227 ? -5.145 -11.847 22.475 1.00 87.88 227 GLY A CA 1
ATOM 1822 C C . GLY A 1 227 ? -6.347 -10.899 22.390 1.00 87.88 227 GLY A C 1
ATOM 1823 O O . GLY A 1 227 ? -6.854 -10.631 21.302 1.00 87.88 227 GLY A O 1
ATOM 1824 N N . ASP A 1 228 ? -6.761 -10.359 23.534 1.00 87.50 228 ASP A N 1
ATOM 1825 C CA . ASP A 1 228 ? -7.862 -9.391 23.648 1.00 87.50 228 ASP A CA 1
ATOM 1826 C C . ASP A 1 228 ? -7.402 -7.921 23.591 1.00 87.50 228 ASP A C 1
ATOM 1828 O O . ASP A 1 228 ? -8.194 -7.011 23.827 1.00 87.50 228 ASP A O 1
ATOM 1832 N N . SER A 1 229 ? -6.132 -7.676 23.258 1.00 89.75 229 SER A N 1
ATOM 1833 C CA . SER A 1 229 ? -5.539 -6.336 23.191 1.00 89.75 229 SER A CA 1
ATOM 1834 C C . SER A 1 229 ? -5.185 -5.930 21.761 1.00 89.75 229 SER A C 1
ATOM 1836 O O . SER A 1 229 ? -4.776 -6.761 20.951 1.00 89.75 229 SER A O 1
ATOM 1838 N N . TRP A 1 230 ? -5.265 -4.627 21.476 1.00 91.94 230 TRP A N 1
ATOM 1839 C CA . TRP A 1 230 ? -4.753 -4.009 20.251 1.00 91.94 230 TRP A CA 1
ATOM 1840 C C . TRP A 1 230 ? -3.533 -3.189 20.626 1.00 91.94 230 TRP A C 1
ATOM 1842 O O . TRP A 1 230 ? -3.619 -2.233 21.394 1.00 91.94 230 TRP A O 1
ATOM 1852 N N . VAL A 1 231 ? -2.382 -3.614 20.125 1.00 93.44 231 VAL A N 1
ATOM 1853 C CA . VAL A 1 231 ? -1.083 -3.101 20.547 1.00 93.44 231 VAL A CA 1
ATOM 1854 C C . VAL A 1 231 ? -0.464 -2.346 19.385 1.00 93.44 231 VAL A C 1
ATOM 1856 O O . VAL A 1 231 ? -0.370 -2.887 18.284 1.00 93.44 231 VAL A O 1
ATOM 1859 N N . ALA A 1 232 ? -0.039 -1.107 19.635 1.00 93.94 232 ALA A N 1
ATOM 1860 C CA . ALA A 1 232 ? 0.764 -0.344 18.689 1.00 93.94 232 ALA A CA 1
ATOM 1861 C C . ALA A 1 232 ? 2.037 -1.136 18.366 1.00 93.94 232 ALA A C 1
ATOM 1863 O O . ALA A 1 232 ? 2.760 -1.557 19.274 1.00 93.94 232 ALA A O 1
ATOM 1864 N N . ASP A 1 233 ? 2.301 -1.388 17.086 1.00 91.00 233 ASP A N 1
ATOM 1865 C CA . ASP A 1 233 ? 3.400 -2.255 16.687 1.00 91.00 233 ASP A CA 1
ATOM 1866 C C . ASP A 1 233 ? 4.758 -1.605 16.985 1.00 91.00 233 ASP A C 1
ATOM 1868 O O . ASP A 1 233 ? 5.222 -0.696 16.299 1.00 91.00 233 ASP A O 1
ATOM 1872 N N . SER A 1 234 ? 5.425 -2.079 18.032 1.00 87.12 234 SER A N 1
ATOM 1873 C CA . SER A 1 234 ? 6.774 -1.648 18.403 1.00 87.12 234 SER A CA 1
ATOM 1874 C C . SER A 1 234 ? 7.877 -2.476 17.742 1.00 87.12 234 SER A C 1
ATOM 1876 O O . SER A 1 234 ? 9.062 -2.223 17.973 1.00 87.12 234 SER A O 1
ATOM 1878 N N . ARG A 1 235 ? 7.525 -3.479 16.923 1.00 82.50 235 ARG A N 1
ATOM 1879 C CA . ARG A 1 235 ? 8.504 -4.308 16.217 1.00 82.50 235 ARG A CA 1
ATOM 1880 C C . ARG A 1 235 ? 9.177 -3.451 15.158 1.00 82.50 235 ARG A C 1
ATOM 1882 O O . ARG A 1 235 ? 8.625 -3.173 14.091 1.00 82.50 235 ARG A O 1
ATOM 1889 N N . LEU A 1 236 ? 10.396 -3.035 15.485 1.00 68.25 236 LEU A N 1
ATOM 1890 C CA . LEU A 1 236 ? 11.296 -2.392 14.548 1.00 68.25 236 LEU A CA 1
ATOM 1891 C C . LEU A 1 236 ? 11.529 -3.312 13.357 1.00 68.25 236 LEU A C 1
ATOM 1893 O O . LEU A 1 236 ? 11.594 -4.533 13.488 1.00 68.25 236 LEU A O 1
ATOM 1897 N N . PHE A 1 237 ? 11.733 -2.694 12.200 1.00 61.00 237 PHE A N 1
ATOM 1898 C CA . PHE A 1 237 ? 12.145 -3.404 11.002 1.00 61.00 237 PHE A CA 1
ATOM 1899 C C . PHE A 1 237 ? 13.405 -4.258 11.298 1.00 61.00 237 PHE A C 1
ATOM 1901 O O . PHE A 1 237 ? 13.475 -5.450 11.002 1.00 61.00 237 PHE A O 1
ATOM 1908 N N . TRP A 1 238 ? 14.389 -3.722 12.009 1.00 48.25 238 TRP A N 1
ATOM 1909 C CA . TRP A 1 238 ? 15.548 -4.505 12.438 1.00 48.25 238 TRP A CA 1
ATOM 1910 C C . TRP A 1 238 ? 15.302 -5.119 13.825 1.00 48.25 238 TRP A C 1
ATOM 1912 O O . TRP A 1 238 ? 15.004 -4.354 14.745 1.00 48.25 238 TRP A O 1
ATOM 1922 N N . PRO A 1 239 ? 15.559 -6.422 14.080 1.00 39.53 239 PRO A N 1
ATOM 1923 C CA . PRO A 1 239 ? 16.110 -6.744 15.386 1.00 39.53 239 PRO A CA 1
ATOM 1924 C C . PRO A 1 239 ? 17.412 -5.948 15.454 1.00 39.53 239 PRO A C 1
ATOM 1926 O O . PRO A 1 239 ? 18.255 -6.079 14.564 1.00 39.53 239 PRO A O 1
ATOM 1929 N N . GLN A 1 240 ? 17.558 -5.050 16.427 1.00 33.91 240 GLN A N 1
ATOM 1930 C CA . GLN A 1 240 ? 18.826 -4.357 16.617 1.00 33.91 240 GLN A CA 1
ATOM 1931 C C . GLN A 1 240 ? 19.920 -5.426 16.724 1.00 33.91 240 GLN A C 1
ATOM 1933 O O . GLN A 1 240 ? 20.021 -6.120 17.735 1.00 33.91 240 GLN A O 1
ATOM 1938 N N . LYS A 1 241 ? 20.728 -5.600 15.671 1.00 40.41 241 LYS A N 1
ATOM 1939 C CA . LYS A 1 241 ? 21.993 -6.314 15.791 1.00 40.41 241 LYS A CA 1
ATOM 1940 C C . LYS A 1 241 ? 22.837 -5.448 16.719 1.00 40.41 241 LYS A C 1
ATOM 1942 O O . LYS A 1 241 ? 23.399 -4.445 16.297 1.00 40.41 241 LYS A O 1
ATOM 1947 N N . ASN A 1 242 ? 22.852 -5.856 17.985 1.00 40.44 242 ASN A N 1
ATOM 1948 C CA . ASN A 1 242 ? 23.592 -5.296 19.108 1.00 40.44 242 ASN A CA 1
ATOM 1949 C C . ASN A 1 242 ? 23.076 -3.951 19.637 1.00 40.44 242 ASN A C 1
ATOM 1951 O O . ASN A 1 242 ? 23.726 -2.920 19.503 1.00 40.44 242 ASN A O 1
ATOM 1955 N N . VAL A 1 243 ? 21.988 -4.003 20.401 1.00 33.75 243 VAL A N 1
ATOM 1956 C CA . VAL A 1 243 ? 22.002 -3.313 21.694 1.00 33.75 243 VAL A CA 1
ATOM 1957 C C . VAL A 1 243 ? 21.989 -4.408 22.743 1.00 33.75 243 VAL A C 1
ATOM 1959 O O . VAL A 1 243 ? 21.032 -5.170 22.853 1.00 33.75 243 VAL A O 1
ATOM 1962 N N . LEU A 1 244 ? 23.098 -4.534 23.470 1.00 33.88 244 LEU A N 1
ATOM 1963 C CA . LEU A 1 244 ? 23.103 -5.238 24.742 1.00 33.88 244 LEU A CA 1
ATOM 1964 C C . LEU A 1 244 ? 22.051 -4.544 25.604 1.00 33.88 244 LEU A C 1
ATOM 1966 O O . LEU A 1 244 ? 22.297 -3.466 26.141 1.00 33.88 244 LEU A O 1
ATOM 1970 N N . VAL A 1 245 ? 20.861 -5.134 25.679 1.00 34.53 245 VAL A N 1
ATOM 1971 C CA . VAL A 1 245 ? 19.870 -4.777 26.683 1.00 34.53 245 VAL A CA 1
ATOM 1972 C C . VAL A 1 245 ? 20.486 -5.205 28.004 1.00 34.53 245 VAL A C 1
ATOM 1974 O O . VAL A 1 245 ? 20.369 -6.354 28.429 1.00 34.53 245 VAL A O 1
ATOM 1977 N N . THR A 1 246 ? 21.208 -4.289 28.642 1.00 32.94 246 THR A N 1
ATOM 1978 C CA . THR A 1 246 ? 21.405 -4.365 30.077 1.00 32.94 246 THR A CA 1
ATOM 1979 C C . THR A 1 246 ? 20.010 -4.323 30.677 1.00 32.94 246 THR A C 1
ATOM 1981 O O . THR A 1 246 ? 19.277 -3.343 30.574 1.00 32.94 246 THR A O 1
ATOM 1984 N N . SER A 1 247 ? 19.608 -5.462 31.227 1.00 32.78 247 SER A N 1
ATOM 1985 C CA . SER A 1 247 ? 18.399 -5.615 32.013 1.00 32.78 247 SER A CA 1
ATOM 1986 C C . SER A 1 247 ? 18.363 -4.526 33.085 1.00 32.78 247 SER A C 1
ATOM 1988 O O . SER A 1 247 ? 19.066 -4.622 34.095 1.00 32.78 247 SER A O 1
ATOM 1990 N N . VAL A 1 248 ? 17.545 -3.495 32.884 1.00 34.38 248 VAL A N 1
ATOM 1991 C CA . VAL A 1 248 ? 17.099 -2.658 33.992 1.00 34.38 248 VAL A CA 1
ATOM 1992 C C . VAL A 1 248 ? 16.202 -3.557 34.830 1.00 34.38 248 VAL A C 1
ATOM 1994 O O . VAL A 1 248 ? 15.128 -3.978 34.395 1.00 34.38 248 VAL A O 1
ATOM 1997 N N . LYS A 1 249 ? 16.713 -3.940 36.001 1.00 32.19 249 LYS A N 1
ATOM 1998 C CA . LYS A 1 249 ? 15.966 -4.676 37.015 1.00 32.19 249 LYS A CA 1
ATOM 1999 C C . LYS A 1 249 ? 14.649 -3.945 37.283 1.00 32.19 249 LYS A C 1
ATOM 2001 O O . LYS A 1 249 ? 14.634 -2.746 37.544 1.00 32.19 249 LYS A O 1
ATOM 2006 N N . LYS A 1 250 ? 13.551 -4.700 37.220 1.00 39.12 250 LYS A N 1
ATOM 2007 C CA . LYS A 1 250 ? 12.286 -4.351 37.863 1.00 39.12 250 LYS A CA 1
ATOM 2008 C C . LYS A 1 250 ? 12.545 -4.255 39.365 1.00 39.12 250 LYS A C 1
ATOM 2010 O O . LYS A 1 250 ? 12.559 -5.285 40.025 1.00 39.12 250 LYS A O 1
ATOM 2015 N N . ASP A 1 251 ? 12.681 -3.043 39.879 1.00 30.50 251 ASP A N 1
ATOM 2016 C CA . ASP A 1 251 ? 12.396 -2.764 41.282 1.00 30.50 251 ASP A CA 1
ATOM 2017 C C . ASP A 1 251 ? 11.093 -1.964 41.326 1.00 30.50 251 ASP A C 1
ATOM 2019 O O . ASP A 1 251 ? 11.057 -0.741 41.209 1.00 30.50 251 ASP A O 1
ATOM 2023 N N . SER A 1 252 ? 9.984 -2.697 41.414 1.00 32.69 252 SER A N 1
ATOM 2024 C CA . SER A 1 252 ? 8.712 -2.148 41.876 1.00 32.69 252 SER A CA 1
ATOM 2025 C C . SER A 1 252 ? 8.737 -2.172 43.407 1.00 32.69 252 SER A C 1
ATOM 2027 O O . SER A 1 252 ? 8.940 -3.251 43.967 1.00 32.69 252 SER A O 1
ATOM 2029 N N . PRO A 1 253 ? 8.514 -1.051 44.115 1.00 33.28 253 PRO A N 1
ATOM 2030 C CA . PRO A 1 253 ? 8.292 -1.112 45.547 1.00 33.28 253 PRO A CA 1
ATOM 2031 C C . PRO A 1 253 ? 6.923 -1.744 45.814 1.00 33.28 253 PRO A C 1
ATOM 2033 O O . PRO A 1 253 ? 5.880 -1.224 45.415 1.00 33.28 253 PRO A O 1
ATOM 2036 N N . LEU A 1 254 ? 6.956 -2.893 46.487 1.00 31.75 254 LEU A N 1
ATOM 2037 C CA . LEU A 1 254 ? 5.816 -3.523 47.141 1.00 31.75 254 LEU A CA 1
ATOM 2038 C C . LEU A 1 254 ? 5.212 -2.537 48.151 1.00 31.75 254 LEU A C 1
ATOM 2040 O O . LEU A 1 254 ? 5.821 -2.240 49.174 1.00 31.75 254 LEU A O 1
ATOM 2044 N N . ILE A 1 255 ? 4.002 -2.050 47.876 1.00 33.91 255 ILE A N 1
ATOM 2045 C CA . ILE A 1 255 ? 3.136 -1.461 48.900 1.00 33.91 255 ILE A CA 1
ATOM 2046 C C . ILE A 1 255 ? 2.366 -2.625 49.525 1.00 33.91 255 ILE A C 1
ATOM 2048 O O . ILE A 1 255 ? 1.342 -3.063 49.002 1.00 33.91 255 ILE A O 1
ATOM 2052 N N . THR A 1 256 ? 2.874 -3.151 50.635 1.00 33.41 256 THR A N 1
ATOM 2053 C CA . THR A 1 256 ? 2.102 -4.021 51.525 1.00 33.41 256 THR A CA 1
ATOM 2054 C C . THR A 1 256 ? 1.273 -3.151 52.461 1.00 33.41 256 THR A C 1
ATOM 2056 O O . THR A 1 256 ? 1.804 -2.429 53.302 1.00 33.41 256 THR A O 1
ATOM 2059 N N . ARG A 1 257 ? -0.049 -3.224 52.293 1.00 37.44 257 ARG A N 1
ATOM 2060 C CA . ARG A 1 257 ? -1.014 -2.937 53.354 1.00 37.44 257 ARG A CA 1
ATOM 2061 C C . ARG A 1 257 ? -0.908 -4.052 54.390 1.00 37.44 257 ARG A C 1
ATOM 2063 O O . ARG A 1 257 ? -1.207 -5.179 54.035 1.00 37.44 257 ARG A O 1
ATOM 2070 N N . ASP A 1 258 ? -0.583 -3.704 55.627 1.00 38.12 258 ASP A N 1
ATOM 2071 C CA . ASP A 1 258 ? -1.109 -4.364 56.823 1.00 38.12 258 ASP A CA 1
ATOM 2072 C C . ASP A 1 258 ? -1.257 -3.309 57.925 1.00 38.12 258 ASP A C 1
ATOM 2074 O O . ASP A 1 258 ? -0.443 -2.393 58.043 1.00 38.12 258 ASP A O 1
ATOM 2078 N N . GLY A 1 259 ? -2.385 -3.360 58.631 1.00 37.03 259 GLY A N 1
ATOM 2079 C CA . GLY A 1 259 ? -2.853 -2.311 59.531 1.00 37.03 259 GLY A CA 1
ATOM 2080 C C . GLY A 1 259 ? -2.698 -2.614 61.020 1.00 37.03 259 GLY A C 1
ATOM 2081 O O . GLY A 1 259 ? -2.071 -3.589 61.414 1.00 37.03 259 GLY A O 1
ATOM 2082 N N . LEU A 1 260 ? -3.410 -1.774 61.783 1.00 35.72 260 LEU A N 1
ATOM 2083 C CA . LEU A 1 260 ? -3.751 -1.815 63.214 1.00 35.72 260 LEU A CA 1
ATOM 2084 C C . LEU A 1 260 ? -2.766 -1.177 64.220 1.00 35.72 260 LEU A C 1
ATOM 2086 O O . LEU A 1 260 ? -1.713 -1.709 64.548 1.00 35.72 260 LEU A O 1
ATOM 2090 N N . LEU A 1 261 ? -3.243 -0.025 64.719 1.00 34.59 261 LEU A N 1
ATOM 2091 C CA . LEU A 1 261 ? -3.158 0.558 66.074 1.00 34.59 261 LEU A CA 1
ATOM 2092 C C . LEU A 1 261 ? -2.983 -0.475 67.213 1.00 34.59 261 LEU A C 1
ATOM 2094 O O . LEU A 1 261 ? -3.456 -1.607 67.069 1.00 34.59 261 LEU A O 1
ATOM 2098 N N . PRO A 1 262 ? -2.372 -0.103 68.358 1.00 45.16 262 PRO A N 1
ATOM 2099 C CA . PRO A 1 262 ? -2.702 1.076 69.179 1.00 45.16 262 PRO A CA 1
ATOM 2100 C C . PRO A 1 262 ? -1.616 2.148 69.306 1.00 45.16 262 PRO A C 1
ATOM 2102 O O . PRO A 1 262 ? -0.415 1.815 69.220 1.00 45.16 262 PRO A O 1
#

Sequence (262 aa):
MTLLGVADAVCTYTSWMLSFDSPGLSKCNELNHYIYGLERSHVHKDDQLFFLEGVQCCSAPPQWSNIEVQVVYADWRETLDRKNQWAHCPAGFFLQGLQRSKSGKNKGYIYNIENGRCAKPANHPFYYGDCYSHYIDFSRLGLYSCKEGYYITGLYKADCDYLHCIDRLYCCKMADTPQVVDDPETFKTRIMDTTLWNLANLANSLGYGWCAGTKGMNVGEDFYRSGDSWVADSRLFWPQKNVLVTSVKKDSPLITRDGLLP

Secondary structure (DSSP, 8-state):
-------PPPEEEEE-TTTSSSSEEEE-SSTTEEEEEEEE----TT--GGGEEEEEEEEPPGGGTTS-EEEEEEE-HHHHHSSSEEEEPPTT-EEEEEEE---SS-TTSGGGEEEEEEEEETTS-SSEEEEEEEE--TTSSEEEEPPTTEEEEEEEE-SSSSGGGEEEEEEEEEPSSPPP--SHHHHHHHHHHHHHHHHHHHHHHTT-S--S-TT-SSTT-SEEEETTEEEE----SS--TT--------------------

InterPro domains:
  IPR055267 Aerolysin-like, C-terminal [PF01117] (185-232)

Organism: Biomphalaria pfeifferi (NCBI:txid112525)